Protein AF-V5GUM7-F1 (afdb_monomer_lite)

Radius of gyration: 26.06 Å; chains: 1; bounding box: 61×36×82 Å

InterPro domains:
  IPR006164 Ku70/Ku80, DNA-binding domain [PF02735] (87-221)
  IPR016194 SPOC-like, C-terminal domain superfamily [G3DSA:2.40.290.10] (52-221)
  IPR016194 SPOC-like, C-terminal domain superfamily [SSF100939] (53-221)

Organism: Anoplophora glabripennis (NCBI:txid217634)

Foldseek 3Di:
DVVVVPPPPPDPPPDPVVVVVVVVQVVDPPDDDDDPVVVVVVCVVPPPDDWDPWQWDWEAEPDPDTFGKTKGFDDDPPDPDDDDDDDDDDWDADPVDRVHTDDPVPDFDFDDDPNDTDTDPDPCPPFAADFFDKYWPAKDALVVDDVVQQPDLGIWMAHDPVVPDPSRVVQLVVLVVCVVVNMKTWIWGDSGGRRDIWIWIWHWDNPDVVTTTRIGTGDDD

pLDDT: mean 82.12, std 14.48, range [28.83, 97.62]

Secondary structure (DSSP, 8-state):
--SGGGTT----TT-HHHHHHHHHHHHSTT-----HHHHHHHHHHS--PPPPPPEE--EEETTTEEE-EEEEE------S-----------EE-SS-TTSEE-GGGPPPEEEETTEEEE-S-GGGGPPP---EEEEEEEEEGGGS-GGGS-S--EEEEE-GGG-SSHHHHHHHHHHHHHHTTEEEEEEEESSTTSPPEEEEEEEETTSSS-EEEEEEPPP-

Sequence (221 aa):
MFLDAMKDISVDESNPSLSMAKRIVDATTNTVLCDLKVGINLFFSFRNPRGTQPWKVPLSFGSRFEIPACTVKIYKRDAPFKLTTNSRNSKFVLLEDESVSVDISDLTSGIERHGKFVKVNEREMFKVEGPRSFAVTGFTHKKYIPEYYIREGAFYVLPDADKLDDCSQILYDLIDELAEQEKYVVMRRVYNANNKPKFFVLVPQPDLQPKCFVMSELPYA

Structure (mmCIF, N/CA/C/O backbone):
data_AF-V5GUM7-F1
#
_entry.id   AF-V5GUM7-F1
#
loop_
_atom_site.group_PD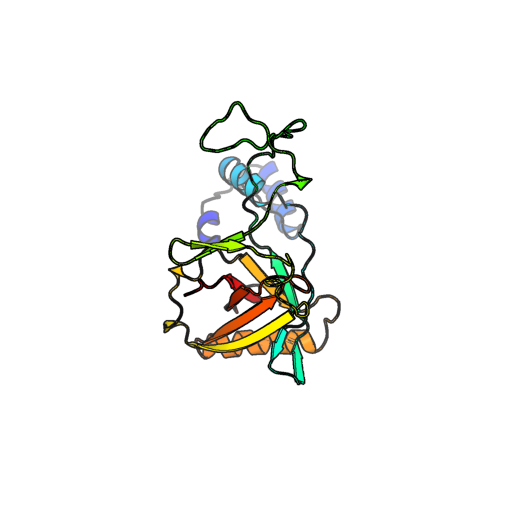B
_atom_site.id
_atom_site.type_symbol
_atom_site.label_atom_id
_atom_site.label_alt_id
_atom_site.label_comp_id
_atom_site.label_asym_id
_atom_site.label_entity_id
_atom_site.label_seq_id
_atom_site.pdbx_PDB_ins_code
_atom_site.Cartn_x
_atom_site.Cartn_y
_atom_site.Cartn_z
_atom_site.occupancy
_atom_site.B_iso_or_equiv
_atom_site.auth_seq_id
_atom_site.auth_comp_id
_atom_site.auth_asym_id
_atom_site.auth_atom_id
_atom_site.pdbx_PDB_model_num
ATOM 1 N N . MET A 1 1 ? -3.933 -9.079 24.896 1.00 34.28 1 MET A N 1
ATOM 2 C CA . MET A 1 1 ? -2.716 -9.809 25.324 1.00 34.28 1 MET A CA 1
ATOM 3 C C . MET A 1 1 ? -1.791 -9.002 26.248 1.00 34.28 1 MET A C 1
ATOM 5 O O . MET A 1 1 ? -1.105 -9.619 27.042 1.00 34.28 1 MET A O 1
ATOM 9 N N . PHE A 1 2 ? -1.787 -7.658 26.225 1.00 28.83 2 PHE A N 1
ATOM 10 C CA . PHE A 1 2 ? -0.970 -6.840 27.150 1.00 28.83 2 PHE A CA 1
ATOM 11 C C . PHE A 1 2 ? -1.519 -6.719 28.586 1.00 28.83 2 PHE A C 1
ATOM 13 O O . PHE A 1 2 ? -0.757 -6.434 29.501 1.00 28.83 2 PHE A O 1
ATOM 20 N N . LEU A 1 3 ? -2.814 -6.976 28.800 1.00 30.47 3 LEU A N 1
ATOM 21 C CA . LEU A 1 3 ? -3.449 -6.881 30.123 1.00 30.47 3 LEU A CA 1
ATOM 22 C C . LEU A 1 3 ? -3.085 -8.035 31.077 1.00 30.47 3 LEU A C 1
ATOM 24 O O . LEU A 1 3 ? -3.125 -7.842 32.286 1.00 30.47 3 LEU A O 1
ATOM 28 N N . ASP A 1 4 ? -2.686 -9.205 30.564 1.00 34.59 4 ASP A N 1
ATOM 29 C CA . ASP A 1 4 ? -2.315 -10.350 31.415 1.00 34.59 4 ASP A CA 1
ATOM 30 C C . ASP A 1 4 ? -0.868 -10.279 31.929 1.00 34.59 4 ASP A C 1
ATOM 32 O O . ASP A 1 4 ? -0.556 -10.881 32.948 1.00 34.59 4 ASP A O 1
ATOM 36 N N . ALA A 1 5 ? 0.008 -9.491 31.292 1.00 38.88 5 ALA A N 1
ATOM 37 C CA . ALA A 1 5 ? 1.395 -9.320 31.738 1.00 38.88 5 ALA A CA 1
ATOM 38 C C . ALA A 1 5 ? 1.545 -8.349 32.929 1.00 38.88 5 ALA A C 1
ATOM 40 O O . ALA A 1 5 ? 2.631 -8.229 33.489 1.00 38.88 5 ALA A O 1
ATOM 41 N N . MET A 1 6 ? 0.474 -7.644 33.314 1.00 40.12 6 MET A N 1
ATOM 42 C CA . MET A 1 6 ? 0.482 -6.686 34.429 1.00 40.12 6 MET A CA 1
ATOM 43 C C . MET A 1 6 ? -0.023 -7.280 35.755 1.00 40.12 6 MET A C 1
ATOM 45 O O . MET A 1 6 ? 0.027 -6.595 36.773 1.00 40.12 6 MET A O 1
ATOM 49 N N . LYS A 1 7 ? -0.502 -8.533 35.769 1.00 42.25 7 LYS A N 1
ATOM 50 C CA . LYS A 1 7 ? -1.076 -9.172 36.970 1.00 42.25 7 LYS A CA 1
ATOM 51 C C . LYS A 1 7 ? -0.052 -9.570 38.038 1.00 42.25 7 LYS A C 1
ATOM 53 O O . LYS A 1 7 ? -0.449 -9.745 39.184 1.00 42.25 7 LYS A O 1
ATOM 58 N N . ASP A 1 8 ? 1.233 -9.640 37.694 1.00 44.06 8 ASP A N 1
ATOM 59 C CA . ASP A 1 8 ? 2.280 -10.154 38.591 1.00 44.06 8 ASP A CA 1
ATOM 60 C C . ASP A 1 8 ? 3.157 -9.067 39.236 1.00 44.06 8 ASP A C 1
ATOM 62 O O . ASP A 1 8 ? 4.158 -9.376 39.882 1.00 44.06 8 ASP A O 1
ATOM 66 N N . ILE A 1 9 ? 2.803 -7.782 39.117 1.00 51.59 9 ILE A N 1
ATOM 67 C CA . ILE A 1 9 ? 3.505 -6.725 39.863 1.00 51.59 9 ILE A CA 1
ATOM 68 C C . ILE A 1 9 ? 2.879 -6.623 41.261 1.00 51.59 9 ILE A C 1
ATOM 70 O O . ILE A 1 9 ? 2.065 -5.742 41.538 1.00 51.59 9 ILE A O 1
ATOM 74 N N . SER A 1 10 ? 3.247 -7.541 42.159 1.00 52.03 10 SER A N 1
ATOM 75 C CA . SER A 1 10 ? 2.955 -7.399 43.587 1.00 52.03 10 SER A CA 1
ATOM 76 C C . SER A 1 10 ? 3.830 -6.281 44.158 1.00 52.03 10 SER A C 1
ATOM 78 O O . SER A 1 10 ? 5.035 -6.455 44.350 1.00 52.03 10 SER A O 1
ATOM 80 N N . VAL A 1 11 ? 3.240 -5.110 44.387 1.00 55.12 11 VAL A N 1
ATOM 81 C CA . VAL A 1 11 ? 3.924 -3.999 45.055 1.00 55.12 11 VAL A CA 1
ATOM 82 C C . VAL A 1 11 ? 3.878 -4.259 46.556 1.00 55.12 11 VAL A C 1
ATOM 84 O O . VAL A 1 11 ? 2.800 -4.320 47.138 1.00 55.12 11 VAL A O 1
ATOM 87 N N . ASP A 1 12 ? 5.041 -4.415 47.181 1.00 55.72 12 ASP A N 1
ATOM 88 C CA . ASP A 1 12 ? 5.154 -4.452 48.637 1.00 55.72 12 ASP A CA 1
ATOM 89 C C . ASP A 1 12 ? 4.856 -3.040 49.180 1.00 55.72 12 ASP A C 1
ATOM 91 O O . ASP A 1 12 ? 5.635 -2.102 48.978 1.00 55.72 12 ASP A O 1
ATOM 95 N N . GLU A 1 13 ? 3.686 -2.854 49.800 1.00 56.59 13 GLU A N 1
ATOM 96 C CA . GLU A 1 13 ? 3.195 -1.553 50.293 1.00 56.59 13 GLU A CA 1
ATOM 97 C C . GLU A 1 13 ? 4.078 -0.947 51.402 1.00 56.59 13 GLU A C 1
ATOM 99 O O . GLU A 1 13 ? 3.908 0.216 51.772 1.00 56.59 13 GLU A O 1
ATOM 104 N N . SER A 1 14 ? 5.055 -1.703 51.907 1.00 60.72 14 SER A N 1
ATOM 105 C CA . SER A 1 14 ? 5.979 -1.280 52.961 1.00 60.72 14 SER A CA 1
ATOM 106 C C . SER A 1 14 ? 7.063 -0.292 52.504 1.00 60.72 14 SER A C 1
ATOM 108 O O . SER A 1 14 ? 7.697 0.345 53.348 1.00 60.72 14 SER A O 1
ATOM 110 N N . ASN A 1 15 ? 7.284 -0.115 51.194 1.00 75.25 15 ASN A N 1
ATOM 111 C CA . ASN A 1 15 ? 8.356 0.744 50.687 1.00 75.25 15 ASN A CA 1
ATOM 112 C C . ASN A 1 15 ? 7.850 2.151 50.277 1.00 75.25 15 ASN A C 1
ATOM 114 O O . ASN A 1 15 ? 7.163 2.294 49.257 1.00 75.25 15 ASN A O 1
ATOM 118 N N . PRO A 1 16 ? 8.236 3.223 50.999 1.00 77.62 16 PRO A N 1
ATOM 119 C CA . PRO A 1 16 ? 7.775 4.587 50.726 1.00 77.62 16 PRO A CA 1
ATOM 120 C C . PRO A 1 16 ? 8.207 5.130 49.353 1.00 77.62 16 PRO A C 1
ATOM 122 O O . PRO A 1 16 ? 7.560 6.022 48.805 1.00 77.62 16 PRO A O 1
ATOM 125 N N . SER A 1 17 ? 9.275 4.594 48.757 1.00 77.31 17 SER A N 1
ATOM 126 C CA . SER A 1 17 ? 9.704 4.987 47.410 1.00 77.31 17 SER A CA 1
ATOM 127 C C . SER A 1 17 ? 8.789 4.418 46.321 1.00 77.31 17 SER A C 1
ATOM 129 O O . SER A 1 17 ? 8.528 5.095 45.326 1.00 77.31 17 SER A O 1
ATOM 131 N N . LEU A 1 18 ? 8.258 3.207 46.514 1.00 74.88 18 LEU A N 1
ATOM 132 C CA . LEU A 1 18 ? 7.346 2.556 45.566 1.00 74.88 18 LEU A CA 1
ATOM 133 C C . LEU A 1 18 ? 5.952 3.193 45.585 1.00 74.88 18 LEU A C 1
ATOM 135 O O . LEU A 1 18 ? 5.355 3.393 44.527 1.00 74.88 18 LEU A O 1
ATOM 139 N N . SER A 1 19 ? 5.456 3.586 46.761 1.00 77.88 19 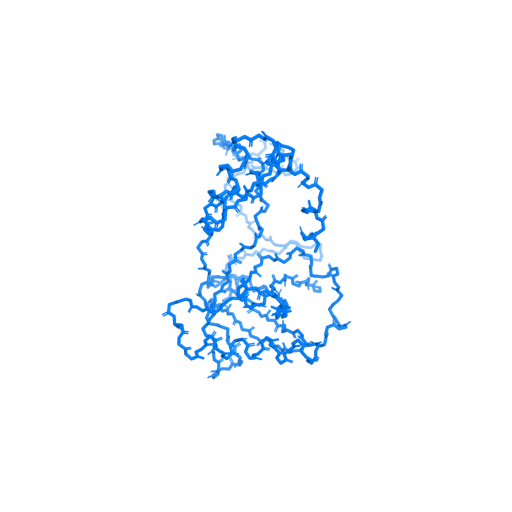SER A N 1
ATOM 140 C CA . SER A 1 19 ? 4.181 4.305 46.874 1.00 77.88 19 SER A CA 1
ATOM 141 C C . SER A 1 19 ? 4.244 5.696 46.233 1.00 77.88 19 SER A C 1
ATOM 143 O O . SER A 1 19 ? 3.303 6.110 45.552 1.00 77.88 19 SER A O 1
ATOM 145 N N . MET A 1 20 ? 5.377 6.395 46.363 1.00 81.69 20 MET A N 1
ATOM 146 C CA . MET A 1 20 ? 5.616 7.658 45.661 1.00 81.69 20 MET A CA 1
ATOM 147 C C . MET A 1 20 ? 5.699 7.461 44.140 1.00 81.69 20 MET A C 1
ATOM 149 O O . MET A 1 20 ? 5.086 8.222 43.393 1.00 81.69 20 MET A O 1
ATOM 153 N N . ALA A 1 21 ? 6.397 6.421 43.671 1.00 80.19 21 ALA A N 1
ATOM 154 C CA . ALA A 1 21 ? 6.480 6.098 42.246 1.00 80.19 21 ALA A CA 1
ATOM 155 C C . ALA A 1 21 ? 5.098 5.794 41.643 1.00 80.19 21 ALA A C 1
ATOM 157 O O . ALA A 1 21 ? 4.770 6.314 40.579 1.00 80.19 21 ALA A O 1
ATOM 158 N N . LYS A 1 22 ? 4.255 5.031 42.352 1.00 80.75 22 LYS A N 1
ATOM 159 C CA . LYS A 1 22 ? 2.872 4.749 41.939 1.00 80.75 22 LYS A CA 1
ATOM 160 C C . LYS A 1 22 ? 2.039 6.027 41.810 1.00 80.75 22 LYS A C 1
ATOM 162 O O . LYS A 1 22 ? 1.399 6.230 40.787 1.00 80.75 22 LYS A O 1
ATOM 167 N N . ARG A 1 23 ? 2.130 6.942 42.783 1.00 82.31 23 ARG A N 1
ATOM 168 C CA . ARG A 1 23 ? 1.444 8.248 42.718 1.00 82.31 23 ARG A CA 1
ATOM 169 C C . ARG A 1 23 ? 1.852 9.080 41.504 1.00 82.31 23 ARG A C 1
ATOM 171 O O . ARG A 1 23 ? 1.008 9.764 40.938 1.00 82.31 23 ARG A O 1
ATOM 178 N N . ILE A 1 24 ? 3.130 9.054 41.126 1.00 83.19 24 ILE A N 1
ATOM 179 C CA . ILE A 1 24 ? 3.623 9.773 39.943 1.00 83.19 24 ILE A CA 1
ATOM 180 C C . ILE A 1 24 ? 3.056 9.146 38.667 1.00 83.19 24 ILE A C 1
ATOM 182 O O . ILE A 1 24 ? 2.636 9.872 37.770 1.00 83.19 24 ILE A O 1
ATOM 186 N N . VAL A 1 25 ? 3.007 7.815 38.599 1.00 83.44 25 VAL A N 1
ATOM 187 C CA . VAL A 1 25 ? 2.455 7.091 37.447 1.00 83.44 25 VAL A CA 1
ATOM 188 C C . VAL A 1 25 ? 0.966 7.398 37.282 1.00 83.44 25 VAL A C 1
ATOM 190 O O . VAL A 1 25 ? 0.537 7.822 36.215 1.00 83.44 25 VAL A O 1
ATOM 193 N N . ASP A 1 26 ? 0.195 7.303 38.364 1.00 81.62 26 ASP A N 1
ATOM 194 C CA . ASP A 1 26 ? -1.244 7.583 38.344 1.00 81.62 26 ASP A CA 1
ATOM 195 C C . ASP A 1 26 ? -1.554 9.054 37.998 1.00 81.62 26 ASP A C 1
ATOM 197 O O . ASP A 1 26 ? -2.575 9.354 37.381 1.00 81.62 26 ASP A O 1
ATOM 201 N N . ALA A 1 27 ? -0.667 9.986 38.371 1.00 85.38 27 ALA A N 1
ATOM 202 C CA . ALA A 1 27 ? -0.829 11.414 38.100 1.00 85.38 27 ALA A CA 1
ATOM 203 C C . ALA A 1 27 ? -0.443 11.830 36.668 1.00 85.38 27 ALA A C 1
ATOM 205 O O . ALA A 1 27 ? -0.771 12.945 36.257 1.00 85.38 27 ALA A O 1
ATOM 206 N N . THR A 1 28 ? 0.257 10.979 35.910 1.00 78.12 28 THR A N 1
ATOM 207 C CA . THR A 1 28 ? 0.825 11.350 34.607 1.00 78.12 28 THR A CA 1
ATOM 208 C C . THR A 1 28 ? 0.306 10.441 33.496 1.00 78.12 28 THR A C 1
ATOM 210 O O . THR A 1 28 ? 0.545 9.235 33.489 1.00 78.12 28 THR A O 1
ATOM 213 N N . THR A 1 29 ? -0.342 11.018 32.483 1.00 65.44 29 THR A N 1
ATOM 214 C CA . THR A 1 29 ? -0.802 10.265 31.306 1.00 65.44 29 THR A CA 1
ATOM 215 C C . THR A 1 29 ? 0.364 9.636 30.538 1.00 65.44 29 THR A C 1
ATOM 217 O O . THR A 1 29 ? 1.368 10.299 30.282 1.00 65.44 29 THR A O 1
ATOM 220 N N . ASN A 1 30 ? 0.196 8.376 30.119 1.00 67.44 30 ASN A N 1
ATOM 221 C CA . ASN A 1 30 ? 1.160 7.579 29.341 1.00 67.44 30 ASN A CA 1
ATOM 222 C C . ASN A 1 30 ? 2.482 7.242 30.055 1.00 67.44 30 ASN A C 1
ATOM 224 O O . ASN A 1 30 ? 3.511 7.066 29.401 1.00 67.44 30 ASN A O 1
ATOM 228 N N . THR A 1 31 ? 2.473 7.125 31.382 1.00 72.25 31 THR A N 1
ATOM 229 C CA . THR A 1 31 ? 3.615 6.576 32.126 1.00 72.25 31 THR A CA 1
ATOM 230 C C . THR A 1 31 ? 3.469 5.071 32.344 1.00 72.25 31 THR A C 1
ATOM 232 O O . THR A 1 31 ? 2.367 4.547 32.487 1.00 72.25 31 THR A O 1
ATOM 235 N N . VAL A 1 32 ? 4.597 4.357 32.341 1.00 75.19 32 VAL A N 1
ATOM 236 C CA . VAL A 1 32 ? 4.650 2.908 32.567 1.00 75.19 32 VAL A CA 1
ATOM 237 C C . VAL A 1 32 ? 5.690 2.630 33.643 1.00 75.19 32 VAL A C 1
ATOM 239 O O . VAL A 1 32 ? 6.849 3.020 33.502 1.00 75.19 32 VAL A O 1
ATOM 242 N N . LEU A 1 33 ? 5.282 1.938 34.706 1.00 80.75 33 LEU A N 1
ATOM 243 C CA . LEU A 1 33 ? 6.189 1.371 35.700 1.00 80.75 33 LEU A CA 1
ATOM 244 C C . LEU A 1 33 ? 6.434 -0.095 35.351 1.00 80.75 33 LEU A C 1
ATOM 246 O O . LEU A 1 33 ? 5.489 -0.861 35.177 1.00 80.75 33 LEU A O 1
ATOM 250 N N . CYS A 1 34 ? 7.698 -0.479 35.223 1.00 78.44 34 CYS A N 1
ATOM 251 C CA . CYS A 1 34 ? 8.088 -1.832 34.847 1.00 78.44 34 CYS A CA 1
ATOM 252 C C . CYS A 1 34 ? 9.370 -2.250 35.569 1.00 78.44 34 CYS A C 1
ATOM 254 O O . CYS A 1 34 ? 10.142 -1.407 36.031 1.00 78.44 34 CYS A O 1
ATOM 256 N N . ASP A 1 35 ? 9.584 -3.560 35.676 1.00 82.62 35 ASP A N 1
ATOM 257 C CA . ASP A 1 35 ? 10.851 -4.118 36.140 1.00 82.62 35 ASP A CA 1
ATOM 258 C C . ASP A 1 35 ? 11.955 -3.912 35.084 1.00 82.62 35 ASP A C 1
ATOM 260 O O . ASP A 1 35 ? 11.700 -3.498 33.953 1.00 82.62 35 ASP A O 1
ATOM 264 N N . LEU A 1 36 ? 13.212 -4.210 35.423 1.00 81.50 36 LEU A N 1
ATOM 265 C CA . LEU A 1 36 ? 14.323 -4.022 34.483 1.00 81.50 36 LEU A CA 1
ATOM 266 C C . LEU A 1 36 ? 14.174 -4.896 33.223 1.00 81.50 36 LEU A C 1
ATOM 268 O O . LEU A 1 36 ? 14.548 -4.479 32.129 1.00 81.50 36 LEU A O 1
ATOM 272 N N . LYS A 1 37 ? 13.617 -6.104 33.360 1.00 81.06 37 LYS A N 1
ATOM 273 C CA . LYS A 1 37 ? 13.485 -7.067 32.261 1.00 81.06 37 LYS A CA 1
ATOM 274 C C . LYS A 1 37 ? 12.453 -6.604 31.231 1.00 81.06 37 LYS A C 1
ATOM 276 O O . LYS A 1 37 ? 12.744 -6.587 30.035 1.00 81.06 37 LYS A O 1
ATOM 281 N N . VAL A 1 38 ? 11.272 -6.194 31.685 1.00 80.62 38 VAL A N 1
ATOM 282 C CA . VAL A 1 38 ? 10.231 -5.589 30.849 1.00 80.62 38 VAL A CA 1
ATOM 283 C C . VAL A 1 38 ? 10.687 -4.210 30.380 1.00 80.62 38 VAL A C 1
ATOM 285 O O . VAL A 1 38 ? 10.508 -3.887 29.211 1.00 80.62 38 VAL A O 1
ATOM 288 N N . GLY A 1 39 ? 11.368 -3.440 31.227 1.00 81.56 39 GLY A N 1
ATOM 289 C CA . GLY A 1 39 ? 11.901 -2.117 30.912 1.00 81.56 39 GLY A CA 1
ATOM 290 C C . GLY A 1 39 ? 12.893 -2.113 29.755 1.00 81.56 39 GLY A C 1
ATOM 291 O O . GLY A 1 39 ? 12.798 -1.253 28.886 1.00 81.56 39 GLY A O 1
ATOM 292 N N . ILE A 1 40 ? 13.788 -3.101 29.664 1.00 80.50 40 ILE A N 1
ATOM 293 C CA . ILE A 1 40 ? 14.693 -3.247 28.512 1.00 80.50 40 ILE A CA 1
ATOM 294 C C . ILE A 1 40 ? 13.896 -3.521 27.227 1.00 80.50 40 ILE A C 1
ATOM 296 O O . ILE A 1 40 ? 14.135 -2.878 26.203 1.00 80.50 40 ILE A O 1
ATOM 300 N N . ASN A 1 41 ? 12.912 -4.424 27.275 1.00 77.00 41 ASN A N 1
ATOM 301 C CA . ASN A 1 41 ? 12.061 -4.725 26.118 1.00 77.00 41 ASN A CA 1
ATOM 302 C C . ASN A 1 41 ? 11.232 -3.507 25.686 1.00 77.00 41 ASN A C 1
ATOM 304 O O . ASN A 1 41 ? 11.132 -3.209 24.492 1.00 77.00 41 ASN A O 1
ATOM 308 N N . LEU A 1 42 ? 10.678 -2.769 26.649 1.00 75.69 42 LEU A N 1
ATOM 309 C CA . LEU A 1 42 ? 9.943 -1.533 26.407 1.00 75.69 42 LEU A CA 1
ATOM 310 C C . LEU A 1 42 ? 10.866 -0.451 25.853 1.00 75.69 42 LEU A C 1
ATOM 312 O O . LEU A 1 42 ? 10.492 0.206 24.894 1.00 75.69 42 LEU A O 1
ATOM 316 N N . PHE A 1 43 ? 12.089 -0.303 26.358 1.00 73.50 43 PHE A N 1
ATOM 317 C CA . PHE A 1 43 ? 13.052 0.677 25.854 1.00 73.50 43 PHE A CA 1
ATOM 318 C C . PHE A 1 43 ? 13.381 0.461 24.371 1.00 73.50 43 PHE A C 1
ATOM 320 O O . PHE A 1 43 ? 13.442 1.420 23.600 1.00 73.50 43 PHE A O 1
ATOM 327 N N . PHE A 1 44 ? 13.539 -0.795 23.941 1.00 66.50 44 PHE A N 1
ATOM 328 C CA . PHE A 1 44 ? 13.712 -1.115 22.522 1.00 66.50 44 PHE A CA 1
ATOM 329 C C . PHE A 1 44 ? 12.432 -0.910 21.701 1.00 66.50 44 PHE A C 1
ATOM 331 O O . PHE A 1 44 ? 12.523 -0.501 20.545 1.00 66.50 44 PHE A O 1
ATOM 338 N N . SER A 1 45 ? 11.259 -1.135 22.297 1.00 64.81 45 SER A N 1
ATOM 339 C CA . SER A 1 45 ? 9.953 -0.991 21.633 1.00 64.81 45 SER A CA 1
ATOM 340 C C . SER A 1 45 ? 9.492 0.471 21.506 1.00 64.81 45 SER A C 1
ATOM 342 O O . SER A 1 45 ? 8.900 0.843 20.499 1.00 64.81 45 SER A O 1
ATOM 344 N N . PHE A 1 46 ? 9.808 1.319 22.489 1.00 62.47 46 PHE A N 1
ATOM 345 C CA . PHE A 1 46 ? 9.524 2.762 22.531 1.00 62.47 46 PHE A CA 1
ATOM 346 C C . PHE A 1 46 ? 10.622 3.609 21.903 1.00 62.47 46 PHE A C 1
ATOM 348 O O . PHE A 1 46 ? 10.596 4.840 21.998 1.00 62.47 46 PHE A O 1
ATOM 355 N N . ARG A 1 47 ? 11.610 2.979 21.264 1.00 60.56 47 ARG A N 1
ATOM 356 C CA . ARG A 1 47 ? 12.631 3.683 20.502 1.00 60.56 47 ARG A CA 1
ATOM 357 C C . ARG A 1 47 ? 11.964 4.265 19.261 1.00 60.56 47 ARG A C 1
ATOM 359 O O . ARG A 1 47 ? 12.099 3.706 18.186 1.00 60.56 47 ARG A O 1
ATOM 366 N N . ASN A 1 48 ? 11.214 5.355 19.435 1.00 56.72 48 ASN A N 1
ATOM 367 C CA . ASN A 1 48 ? 10.410 6.003 18.409 1.00 56.72 48 ASN A CA 1
ATOM 368 C C . ASN A 1 48 ? 11.331 6.352 17.239 1.00 56.72 48 ASN A C 1
ATOM 370 O O . ASN A 1 48 ? 12.085 7.332 17.329 1.00 56.72 48 ASN A O 1
ATOM 374 N N . PRO A 1 49 ? 11.335 5.565 16.147 1.00 59.50 49 PRO A N 1
ATOM 375 C CA . PRO A 1 49 ? 12.111 5.952 14.992 1.00 59.50 49 PRO A CA 1
ATOM 376 C C . PRO A 1 49 ? 11.526 7.280 14.513 1.00 59.50 49 PRO A C 1
ATOM 378 O O . PRO A 1 49 ? 10.310 7.478 14.573 1.00 59.50 49 PRO A O 1
ATOM 381 N N . ARG A 1 50 ? 12.374 8.205 14.038 1.00 60.19 50 ARG A N 1
ATOM 382 C CA . ARG A 1 50 ? 11.878 9.441 13.414 1.00 60.19 50 ARG A CA 1
ATOM 383 C C . ARG A 1 50 ? 10.782 9.057 12.418 1.00 60.19 50 ARG A C 1
ATOM 385 O O . ARG A 1 50 ? 11.030 8.242 11.516 1.00 60.19 50 ARG A O 1
ATOM 392 N N . GLY A 1 51 ? 9.582 9.594 12.649 1.00 60.28 51 GLY A N 1
ATOM 393 C CA . GLY A 1 51 ? 8.394 9.270 11.874 1.00 60.28 51 GLY A CA 1
ATOM 394 C C . GLY A 1 51 ? 8.692 9.399 10.386 1.00 60.28 51 GLY A C 1
ATOM 395 O O . GLY A 1 51 ? 9.389 10.314 9.947 1.00 60.28 51 GLY A O 1
ATOM 396 N N . THR A 1 52 ? 8.235 8.433 9.596 1.00 68.94 52 THR A N 1
ATOM 397 C CA . THR A 1 52 ? 8.319 8.553 8.138 1.00 68.94 52 THR A CA 1
ATOM 398 C C . THR A 1 52 ? 7.277 9.562 7.684 1.00 68.94 52 THR A C 1
ATOM 400 O O . THR A 1 52 ? 6.136 9.484 8.133 1.00 68.94 52 THR A O 1
ATOM 403 N N . GLN A 1 53 ? 7.650 10.482 6.790 1.00 81.19 53 GLN A N 1
ATOM 404 C CA . GLN A 1 53 ? 6.692 11.434 6.236 1.00 81.19 53 GLN A CA 1
ATOM 405 C C . GLN A 1 53 ? 5.511 10.669 5.610 1.00 81.19 53 GLN A C 1
ATOM 407 O O . GLN A 1 53 ? 5.749 9.776 4.784 1.00 81.19 53 GLN A O 1
ATOM 412 N N . PRO A 1 54 ? 4.259 10.981 5.996 1.00 88.31 54 PRO A N 1
ATOM 413 C CA . PRO A 1 54 ? 3.090 10.344 5.415 1.00 88.31 54 PRO A CA 1
ATOM 414 C C . PRO A 1 54 ? 3.042 10.585 3.911 1.00 88.31 54 PRO A C 1
ATOM 416 O O . PRO A 1 54 ? 3.281 11.691 3.422 1.00 88.31 54 PRO A O 1
ATOM 419 N N . TRP A 1 55 ? 2.705 9.543 3.161 1.00 92.19 55 TRP A N 1
ATOM 420 C CA . TRP A 1 55 ? 2.455 9.687 1.734 1.00 92.19 55 TRP A CA 1
ATOM 421 C C . TRP A 1 55 ? 0.988 10.070 1.542 1.00 92.19 55 TRP A C 1
ATOM 423 O O . TRP A 1 55 ? 0.103 9.233 1.707 1.00 92.19 55 TRP A O 1
ATOM 433 N N . LYS A 1 56 ? 0.755 11.351 1.241 1.00 92.06 56 LYS A N 1
ATOM 434 C CA . LYS A 1 56 ? -0.574 11.957 1.081 1.00 92.06 56 LYS A CA 1
ATOM 435 C C . LYS A 1 56 ? -1.036 11.872 -0.372 1.00 92.06 56 LYS A C 1
ATOM 437 O O . LYS A 1 56 ? -0.426 12.507 -1.234 1.00 92.06 56 LYS A O 1
ATOM 442 N N . VAL A 1 57 ? -2.043 11.044 -0.642 1.00 92.94 57 VAL A N 1
ATOM 443 C CA . VAL A 1 57 ? -2.769 10.942 -1.921 1.00 92.94 57 VAL A CA 1
ATOM 444 C C . VAL A 1 57 ? -4.182 10.456 -1.590 1.00 92.94 57 VAL A C 1
ATOM 446 O O . VAL A 1 57 ? -4.285 9.427 -0.920 1.00 92.94 57 VAL A O 1
ATOM 449 N N . PRO A 1 58 ? -5.245 11.137 -2.052 1.00 93.62 58 PRO A N 1
ATOM 450 C CA . PRO A 1 58 ? -6.615 10.692 -1.823 1.00 93.62 58 PRO A CA 1
ATOM 451 C C . PRO A 1 58 ? -6.853 9.274 -2.347 1.00 93.62 58 PRO A C 1
ATOM 453 O O . PRO A 1 58 ? -6.369 8.914 -3.421 1.00 93.62 58 PRO A O 1
ATOM 456 N N . LEU A 1 59 ? -7.603 8.480 -1.587 1.00 95.00 59 LEU A N 1
ATOM 457 C CA . LEU A 1 59 ? -8.086 7.177 -2.016 1.00 95.00 59 LEU A CA 1
ATOM 458 C C . LEU A 1 59 ? -9.237 7.388 -3.003 1.00 95.00 59 LEU A C 1
ATOM 460 O O . LEU A 1 59 ? -10.324 7.803 -2.603 1.00 95.00 59 LEU A O 1
ATOM 464 N N . SER A 1 60 ? -8.998 7.127 -4.286 1.00 95.50 60 SER A N 1
ATOM 465 C CA . SER A 1 60 ? -9.996 7.329 -5.335 1.00 95.50 60 SER A CA 1
ATOM 466 C C . SER A 1 60 ? -10.806 6.066 -5.620 1.00 95.50 60 SER A C 1
ATOM 468 O O . SER A 1 60 ? -10.272 4.957 -5.674 1.00 95.50 60 SER A O 1
ATOM 470 N N . PHE A 1 61 ? -12.105 6.237 -5.843 1.00 93.44 61 PHE A N 1
ATOM 471 C CA . PHE A 1 61 ? -13.039 5.195 -6.256 1.00 93.44 61 PHE A CA 1
ATOM 472 C C . PHE A 1 61 ? -13.597 5.580 -7.624 1.00 93.44 61 PHE A C 1
ATOM 474 O O . PHE A 1 61 ? -14.396 6.512 -7.769 1.00 93.44 61 PHE A O 1
ATOM 481 N N . GLY A 1 62 ? -13.141 4.875 -8.659 1.00 89.31 62 GLY A N 1
ATOM 482 C CA . GLY A 1 62 ? -13.435 5.266 -10.034 1.00 89.31 62 GLY A CA 1
ATOM 483 C C . GLY A 1 62 ? -12.908 6.673 -10.335 1.00 89.31 62 GLY A C 1
ATOM 484 O O . GLY A 1 62 ? -11.770 6.996 -10.003 1.00 89.31 62 GLY A O 1
ATOM 485 N N . SER A 1 63 ? -13.728 7.501 -10.986 1.00 85.69 63 SER A N 1
ATOM 486 C CA . SER A 1 63 ? -13.305 8.807 -11.512 1.00 85.69 63 SER A CA 1
ATOM 487 C C . SER A 1 63 ? -13.933 10.024 -10.824 1.00 85.69 63 SER A C 1
ATOM 489 O O . SER A 1 63 ? -13.681 11.142 -11.260 1.00 85.69 63 SER A O 1
ATOM 491 N N . ARG A 1 64 ? -14.823 9.835 -9.841 1.00 88.94 64 ARG A N 1
ATOM 492 C CA . ARG A 1 64 ? -15.640 10.934 -9.278 1.00 88.94 64 ARG A CA 1
ATOM 493 C C . ARG A 1 64 ? -15.618 11.035 -7.761 1.00 88.94 64 ARG A C 1
ATOM 495 O O . ARG A 1 64 ? -16.023 12.066 -7.237 1.00 88.94 64 ARG A O 1
ATOM 502 N N . PHE A 1 65 ? -15.206 9.979 -7.070 1.00 90.38 65 PHE A N 1
ATOM 503 C CA . PHE A 1 65 ? -15.261 9.919 -5.619 1.00 90.38 65 PHE A CA 1
ATOM 504 C C . PHE A 1 65 ? -13.858 9.716 -5.064 1.00 90.38 65 PHE A C 1
ATOM 506 O O . PHE A 1 65 ? -13.150 8.799 -5.477 1.00 90.38 65 PHE A O 1
ATOM 513 N N . GLU A 1 66 ? -13.454 10.584 -4.146 1.00 92.50 66 GLU A N 1
ATOM 514 C CA . GLU A 1 66 ? -12.141 10.548 -3.518 1.00 92.50 66 GLU A CA 1
ATOM 515 C C . GLU A 1 66 ? -12.287 10.792 -2.024 1.00 92.50 66 GLU A C 1
ATOM 517 O O . GLU A 1 66 ? -12.960 11.731 -1.604 1.00 92.50 66 GLU A O 1
ATOM 522 N N . ILE A 1 67 ? -11.618 9.963 -1.229 1.00 92.69 67 ILE A N 1
ATOM 523 C CA . ILE A 1 67 ? -11.523 10.140 0.215 1.00 92.69 67 ILE A CA 1
ATOM 524 C C . ILE A 1 67 ? -10.104 10.622 0.536 1.00 92.69 67 ILE A C 1
ATOM 526 O O . ILE A 1 67 ? -9.141 9.896 0.270 1.00 92.69 67 ILE A O 1
ATOM 530 N N . PRO A 1 68 ? -9.928 11.829 1.098 1.00 93.06 68 PRO A N 1
ATOM 531 C CA . PRO A 1 68 ? -8.652 12.283 1.636 1.00 93.06 68 PRO A CA 1
ATOM 532 C C . PRO A 1 68 ? -8.036 11.273 2.611 1.00 93.06 68 PRO A C 1
ATOM 534 O O . PRO A 1 68 ? -8.524 11.071 3.719 1.00 93.06 68 PRO A O 1
ATOM 537 N N . ALA A 1 69 ? -6.939 10.648 2.192 1.00 92.44 69 ALA A N 1
ATOM 538 C CA . ALA A 1 69 ? -6.250 9.629 2.964 1.00 92.44 69 ALA A CA 1
ATOM 539 C C . ALA A 1 69 ? -4.731 9.811 2.881 1.00 92.44 69 ALA A C 1
ATOM 541 O O . ALA A 1 69 ? -4.179 10.377 1.930 1.00 92.44 69 ALA A O 1
ATOM 542 N N . CYS A 1 70 ? -4.034 9.290 3.883 1.00 92.56 70 CYS A N 1
ATOM 543 C CA . CYS A 1 70 ? -2.587 9.225 3.916 1.00 92.56 70 CYS A CA 1
ATOM 544 C C . CYS A 1 70 ? -2.118 7.825 4.315 1.00 92.56 70 CYS A C 1
ATOM 546 O O . CYS A 1 70 ? -2.797 7.106 5.047 1.00 92.56 70 CYS A O 1
ATOM 548 N N . THR A 1 71 ? -0.940 7.427 3.827 1.00 92.38 71 THR A N 1
ATOM 549 C CA . THR A 1 71 ? -0.318 6.163 4.241 1.00 92.38 71 THR A CA 1
ATOM 550 C C . THR A 1 71 ? 0.888 6.416 5.134 1.00 92.38 71 THR A C 1
ATOM 552 O O . THR A 1 71 ? 1.803 7.144 4.726 1.00 92.38 71 THR A O 1
ATOM 555 N N . VAL A 1 72 ? 0.938 5.757 6.289 1.00 89.06 72 VAL A N 1
ATOM 556 C CA . VAL A 1 72 ? 2.051 5.809 7.248 1.00 89.06 72 VAL A CA 1
ATOM 557 C C . VAL A 1 72 ? 2.702 4.436 7.326 1.00 89.06 72 VAL A C 1
ATOM 559 O O . VAL A 1 72 ? 2.023 3.435 7.499 1.00 89.06 72 VAL A O 1
ATOM 562 N N . LYS A 1 73 ? 4.025 4.362 7.173 1.00 85.75 73 LYS A N 1
ATOM 563 C CA . LYS A 1 73 ? 4.754 3.085 7.187 1.00 85.75 73 LYS A CA 1
ATOM 564 C C . LYS A 1 73 ? 4.827 2.516 8.611 1.00 85.75 73 LYS A C 1
ATOM 566 O O . LYS A 1 73 ? 5.313 3.218 9.493 1.00 85.75 73 LYS A O 1
ATOM 571 N N . ILE A 1 74 ? 4.387 1.267 8.800 1.00 79.25 74 ILE A N 1
ATOM 572 C CA . ILE A 1 74 ? 4.329 0.584 10.111 1.00 79.25 74 ILE A CA 1
ATOM 573 C C . ILE A 1 74 ? 5.702 0.024 10.480 1.00 79.25 74 ILE A C 1
ATOM 575 O O . ILE A 1 74 ? 6.215 0.269 11.566 1.00 79.25 74 ILE A O 1
ATOM 579 N N . TYR A 1 75 ? 6.322 -0.695 9.544 1.00 69.38 75 TYR A N 1
ATOM 580 C CA . TYR A 1 75 ? 7.584 -1.382 9.776 1.00 69.38 75 TYR A CA 1
ATOM 581 C C . TYR A 1 75 ? 8.661 -0.910 8.804 1.00 69.38 75 TYR A C 1
ATOM 583 O O . TYR A 1 75 ? 8.469 -0.871 7.584 1.00 69.38 75 TYR A O 1
ATOM 591 N N . LYS A 1 76 ? 9.833 -0.564 9.339 1.00 61.44 76 LYS A N 1
ATOM 592 C CA . LYS A 1 76 ? 11.073 -0.487 8.570 1.00 61.44 76 LYS A CA 1
ATOM 593 C C . LYS A 1 76 ? 11.861 -1.747 8.911 1.00 61.44 76 LYS A C 1
ATOM 595 O O . LYS A 1 76 ? 12.263 -1.919 10.055 1.00 61.44 76 LYS A O 1
ATOM 600 N N . ARG A 1 77 ? 12.136 -2.597 7.913 1.00 58.53 77 ARG A N 1
ATOM 601 C CA . ARG A 1 77 ? 13.343 -3.430 7.976 1.00 58.53 77 ARG A CA 1
ATOM 602 C C . ARG A 1 77 ? 14.510 -2.462 7.957 1.00 58.53 77 ARG A C 1
ATOM 604 O O . ARG A 1 77 ? 14.958 -2.058 6.884 1.00 58.53 77 ARG A O 1
ATOM 611 N N . ASP A 1 78 ? 14.911 -1.997 9.131 1.00 56.25 78 ASP A N 1
ATOM 612 C CA . ASP A 1 78 ? 16.147 -1.257 9.264 1.00 56.25 78 ASP A CA 1
ATOM 613 C C . ASP A 1 78 ? 17.246 -2.222 8.835 1.00 56.25 78 ASP A C 1
ATOM 615 O O . ASP A 1 78 ? 17.480 -3.252 9.467 1.00 56.25 78 ASP A O 1
ATOM 619 N N . ALA A 1 79 ? 17.860 -1.938 7.684 1.00 59.25 79 ALA A N 1
ATOM 620 C CA . ALA A 1 79 ? 19.065 -2.645 7.304 1.00 59.25 79 ALA A CA 1
ATOM 621 C C . ALA A 1 79 ? 20.066 -2.408 8.443 1.00 59.25 79 ALA A C 1
ATOM 623 O O . ALA A 1 79 ? 20.289 -1.241 8.793 1.00 59.25 79 ALA A O 1
ATOM 624 N N . PRO A 1 80 ? 20.627 -3.468 9.048 1.00 58.09 80 PRO A N 1
ATOM 625 C CA . PRO A 1 80 ? 21.613 -3.305 10.098 1.00 58.09 80 PRO A CA 1
ATOM 626 C C . PRO A 1 80 ? 22.792 -2.591 9.442 1.00 58.09 80 PRO A C 1
ATOM 628 O O . PRO A 1 80 ? 23.456 -3.191 8.616 1.00 58.09 80 PRO A O 1
ATOM 631 N N . PHE A 1 81 ? 22.962 -1.296 9.735 1.00 63.75 81 PHE A N 1
ATOM 632 C CA . PHE A 1 81 ? 24.036 -0.405 9.274 1.00 63.75 81 PHE A CA 1
ATOM 633 C C . PHE A 1 81 ? 24.360 -0.428 7.755 1.00 63.75 81 PHE A C 1
ATOM 635 O O . PHE A 1 81 ? 24.779 -1.412 7.155 1.00 63.75 81 PHE A O 1
ATOM 642 N N . LYS A 1 82 ? 24.272 0.729 7.089 1.00 64.25 82 LYS A N 1
ATOM 643 C CA . LYS A 1 82 ? 24.848 0.863 5.741 1.00 64.25 82 LYS A CA 1
ATOM 644 C C . LYS A 1 82 ? 26.355 1.071 5.864 1.00 64.25 82 LYS A C 1
ATOM 646 O O . LYS A 1 82 ? 26.783 2.119 6.337 1.00 64.25 82 LYS A O 1
ATOM 651 N N . LEU A 1 83 ? 27.149 0.103 5.408 1.00 73.25 83 LEU A N 1
ATOM 652 C CA . LEU A 1 83 ? 28.577 0.319 5.180 1.00 73.25 83 LEU A CA 1
ATOM 653 C C . LEU A 1 83 ? 28.734 1.349 4.055 1.00 73.25 83 LEU A C 1
ATOM 655 O O . LEU A 1 83 ? 28.276 1.129 2.933 1.00 73.25 83 LEU A O 1
ATOM 659 N N . THR A 1 84 ? 29.359 2.486 4.347 1.00 71.56 84 THR A N 1
ATOM 660 C CA . THR A 1 84 ? 29.738 3.464 3.326 1.00 71.56 84 THR A CA 1
ATOM 661 C C . THR A 1 84 ? 30.883 2.882 2.506 1.00 71.56 84 THR A C 1
ATOM 663 O O . THR A 1 84 ? 32.026 2.847 2.954 1.00 71.56 84 THR A O 1
ATOM 666 N N . THR A 1 85 ? 30.580 2.367 1.318 1.00 66.75 85 THR A N 1
ATOM 667 C CA . THR A 1 85 ? 31.608 1.902 0.385 1.00 66.75 85 THR A CA 1
ATOM 668 C C . THR A 1 85 ? 32.258 3.098 -0.299 1.00 66.75 85 THR A C 1
ATOM 670 O O . THR A 1 85 ? 31.558 3.896 -0.924 1.00 66.75 85 THR A O 1
ATOM 673 N N . ASN A 1 86 ? 33.587 3.188 -0.226 1.00 75.12 86 ASN A N 1
ATOM 674 C CA . ASN A 1 86 ? 34.374 4.071 -1.087 1.00 75.12 86 ASN A CA 1
ATOM 675 C C . ASN A 1 86 ? 34.095 3.756 -2.570 1.00 75.12 86 ASN A C 1
ATOM 677 O O . ASN A 1 86 ? 33.690 2.638 -2.901 1.00 75.12 86 ASN A O 1
ATOM 681 N N . SER A 1 87 ? 34.289 4.756 -3.438 1.00 74.62 87 SER A N 1
ATOM 682 C CA . SER A 1 87 ? 34.050 4.696 -4.890 1.00 74.62 87 SER A CA 1
ATOM 683 C C . SER A 1 87 ? 34.427 3.340 -5.497 1.00 74.62 87 SER A C 1
ATOM 685 O O . SER A 1 87 ? 35.583 2.923 -5.430 1.00 74.62 87 SER A O 1
ATOM 687 N N . ARG A 1 88 ? 33.452 2.652 -6.101 1.00 73.44 88 ARG A N 1
ATOM 688 C CA . ARG A 1 88 ? 33.694 1.421 -6.860 1.00 73.44 88 ARG A CA 1
ATOM 689 C C . ARG A 1 88 ? 34.035 1.790 -8.299 1.00 73.44 88 ARG A C 1
ATOM 691 O O . ARG A 1 88 ? 33.164 2.248 -9.033 1.00 73.44 88 ARG A O 1
ATOM 698 N N . ASN A 1 89 ? 35.274 1.541 -8.709 1.00 80.25 89 ASN A N 1
ATOM 699 C CA . ASN A 1 89 ? 35.647 1.593 -10.120 1.00 80.25 89 ASN A CA 1
ATOM 700 C C . ASN A 1 89 ? 35.205 0.281 -10.778 1.00 80.25 89 ASN A C 1
ATOM 702 O O . ASN A 1 89 ? 35.616 -0.793 -10.343 1.00 80.25 89 ASN A O 1
ATOM 706 N N . SER A 1 90 ? 34.353 0.363 -11.799 1.00 82.69 90 SER A N 1
ATOM 707 C CA . SER A 1 90 ? 33.922 -0.790 -12.601 1.00 82.69 90 SER A CA 1
ATOM 708 C C . SER A 1 90 ? 34.439 -0.640 -14.032 1.00 82.69 90 SER A C 1
ATOM 710 O O . SER A 1 90 ? 34.530 0.476 -14.540 1.00 82.69 90 SER A O 1
ATOM 712 N N . LYS A 1 91 ? 34.827 -1.758 -14.653 1.00 87.94 91 LYS A N 1
ATOM 713 C CA . LYS A 1 91 ? 35.223 -1.847 -16.065 1.00 87.94 91 LYS A CA 1
ATOM 714 C C . LYS A 1 91 ? 34.364 -2.912 -16.738 1.00 87.94 91 LYS A C 1
ATOM 716 O O . LYS A 1 91 ? 34.030 -3.908 -16.100 1.00 87.94 91 LYS A O 1
ATOM 721 N N . PHE A 1 92 ? 34.018 -2.691 -18.000 1.00 88.56 92 PHE A N 1
ATOM 722 C CA . PHE A 1 92 ? 33.309 -3.666 -18.822 1.00 88.56 92 PHE A CA 1
ATOM 723 C C . PHE A 1 92 ? 34.330 -4.437 -19.658 1.00 88.56 92 PHE A C 1
ATOM 725 O O . PHE A 1 92 ? 35.268 -3.839 -20.185 1.00 88.56 92 PHE A O 1
ATOM 732 N N . VAL A 1 93 ? 34.168 -5.754 -19.743 1.00 92.38 93 VAL A N 1
ATOM 733 C CA . VAL A 1 93 ? 35.056 -6.658 -20.489 1.00 92.38 93 VAL A CA 1
ATOM 734 C C . VAL A 1 93 ? 34.223 -7.634 -21.313 1.00 92.38 93 VAL A C 1
ATOM 736 O O . VAL A 1 93 ? 33.031 -7.812 -21.038 1.00 92.38 93 VAL A O 1
ATOM 739 N N . LEU A 1 94 ? 34.827 -8.245 -22.331 1.00 89.62 94 LEU A N 1
ATOM 740 C CA . LEU A 1 94 ? 34.169 -9.297 -23.103 1.00 89.62 94 LEU A CA 1
ATOM 741 C C . LEU A 1 94 ? 34.091 -10.588 -22.283 1.00 89.62 94 LEU A C 1
ATOM 743 O O . LEU A 1 94 ? 35.009 -10.923 -21.545 1.00 89.62 94 LEU A O 1
ATOM 747 N N . LEU A 1 95 ? 32.994 -11.332 -22.438 1.00 87.31 95 LEU A N 1
ATOM 748 C CA . LEU A 1 95 ? 32.832 -12.624 -21.764 1.00 87.31 95 LEU A CA 1
ATOM 749 C C . LEU A 1 95 ? 33.816 -13.676 -22.303 1.00 87.31 95 LEU A C 1
ATOM 751 O O . LEU A 1 95 ? 34.250 -14.550 -21.562 1.00 87.31 95 LEU A O 1
ATOM 755 N N . GLU A 1 96 ? 34.148 -13.595 -23.593 1.00 91.44 96 GLU A N 1
ATOM 756 C CA . GLU A 1 96 ? 35.085 -14.509 -24.257 1.00 91.44 96 GLU A CA 1
ATOM 757 C C . GLU A 1 96 ? 36.547 -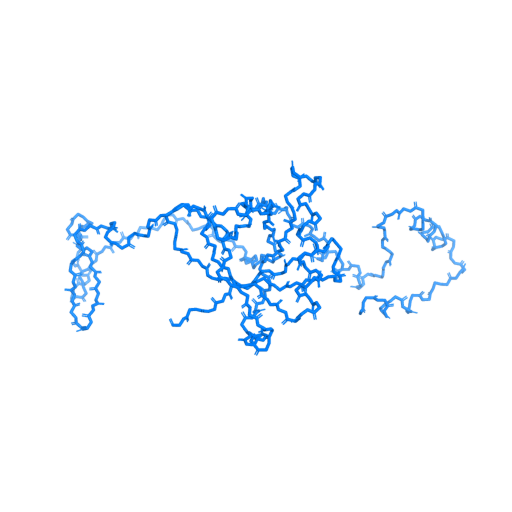14.210 -23.894 1.00 91.44 96 GLU A C 1
ATOM 759 O O . GLU A 1 96 ? 37.374 -15.119 -23.898 1.00 91.44 96 GLU A O 1
ATOM 764 N N . ASP A 1 97 ? 36.857 -12.952 -23.562 1.00 90.31 97 ASP A N 1
ATOM 765 C CA . ASP A 1 97 ? 38.196 -12.508 -23.186 1.00 90.31 97 ASP A CA 1
ATOM 766 C C . ASP A 1 97 ? 38.131 -11.337 -22.193 1.00 90.31 97 ASP A C 1
ATOM 768 O O . ASP A 1 97 ? 37.913 -10.176 -22.557 1.00 90.31 97 ASP A O 1
ATOM 772 N N . GLU A 1 98 ? 38.369 -11.646 -20.918 1.00 87.12 98 GLU A N 1
ATOM 773 C CA . GLU A 1 98 ? 38.362 -10.666 -19.829 1.00 87.12 98 GLU A CA 1
ATOM 774 C C . GLU A 1 98 ? 39.514 -9.645 -19.915 1.00 87.12 98 GLU A C 1
ATOM 776 O O . GLU A 1 98 ? 39.491 -8.630 -19.215 1.00 87.12 98 GLU A O 1
ATOM 781 N N . SER A 1 99 ? 40.528 -9.880 -20.759 1.00 87.50 99 SER A N 1
ATOM 782 C CA . SER A 1 99 ? 41.641 -8.941 -20.952 1.00 87.50 99 SER A CA 1
ATOM 783 C C . SER A 1 99 ? 41.270 -7.747 -21.837 1.00 87.50 99 SER A C 1
ATOM 785 O O . SER A 1 99 ? 41.910 -6.692 -21.762 1.00 87.50 99 SER A O 1
ATOM 787 N N . VAL A 1 100 ? 40.205 -7.875 -22.634 1.00 89.62 100 VAL A N 1
ATOM 788 C CA . VAL A 1 100 ? 39.733 -6.832 -23.545 1.00 89.62 100 VAL A CA 1
ATOM 789 C C . VAL A 1 100 ? 38.711 -5.951 -22.833 1.00 89.62 100 VAL A C 1
ATOM 791 O O . VAL A 1 100 ? 37.562 -6.339 -22.619 1.00 89.62 100 VAL A O 1
ATOM 794 N N . SER A 1 101 ? 39.120 -4.730 -22.481 1.00 88.00 101 SER A N 1
ATOM 795 C CA . SER A 1 101 ? 38.213 -3.727 -21.920 1.00 88.00 101 SER A CA 1
ATOM 796 C C . SER A 1 101 ? 37.397 -3.034 -23.007 1.00 88.00 101 SER A C 1
ATOM 798 O O . SER A 1 101 ? 37.966 -2.558 -23.989 1.00 88.00 101 SER A O 1
ATOM 800 N N . VAL A 1 102 ? 36.094 -2.904 -22.781 1.00 89.44 102 VAL A N 1
ATOM 801 C CA . VAL A 1 102 ? 35.149 -2.231 -23.680 1.00 89.44 102 VAL A CA 1
ATOM 802 C C . VAL A 1 102 ? 34.732 -0.894 -23.071 1.00 89.44 102 VAL A C 1
ATOM 804 O O . VAL A 1 102 ? 34.470 -0.813 -21.865 1.00 89.44 102 VAL A O 1
ATOM 807 N N . ASP A 1 103 ? 34.676 0.156 -23.891 1.00 88.94 103 ASP A N 1
ATOM 808 C CA . ASP A 1 103 ? 34.193 1.461 -23.446 1.00 88.94 103 ASP A CA 1
ATOM 809 C C . ASP A 1 103 ? 32.665 1.479 -23.298 1.00 88.94 103 ASP A C 1
ATOM 811 O O . ASP A 1 103 ? 31.929 0.776 -23.987 1.00 88.94 103 ASP A O 1
ATOM 815 N N . ILE A 1 104 ? 32.168 2.325 -22.396 1.00 85.06 104 ILE A N 1
ATOM 816 C CA . ILE A 1 104 ? 30.737 2.469 -22.115 1.00 85.06 104 ILE A CA 1
ATOM 817 C C . ILE A 1 104 ? 29.977 2.967 -23.351 1.00 85.06 104 ILE A C 1
ATOM 819 O O . ILE A 1 104 ? 28.807 2.620 -23.520 1.00 85.06 104 ILE A O 1
ATOM 823 N N . SER A 1 105 ? 30.618 3.770 -24.206 1.00 86.06 105 SER A N 1
ATOM 824 C CA . SER A 1 105 ? 29.994 4.312 -25.419 1.00 86.06 105 SER A CA 1
ATOM 825 C C . SER A 1 105 ? 29.684 3.242 -26.473 1.00 86.06 105 SER A C 1
ATOM 827 O O . SER A 1 105 ? 28.690 3.369 -27.189 1.00 86.06 105 SER A O 1
ATOM 829 N N . ASP A 1 106 ? 30.453 2.152 -26.490 1.00 87.88 106 ASP A N 1
ATOM 830 C CA . ASP A 1 106 ? 30.268 1.023 -27.406 1.00 87.88 106 ASP A CA 1
ATOM 831 C C . ASP A 1 106 ? 29.229 0.006 -26.895 1.00 87.88 106 ASP A C 1
ATOM 833 O O . ASP A 1 106 ? 28.830 -0.922 -27.608 1.00 87.88 106 ASP A O 1
ATOM 837 N N . LEU A 1 107 ? 28.739 0.170 -25.660 1.00 86.69 107 LEU A N 1
ATOM 838 C CA . LEU A 1 107 ? 27.763 -0.740 -25.071 1.00 86.69 107 LEU A CA 1
ATOM 839 C C . LEU A 1 107 ? 26.369 -0.530 -25.660 1.00 86.69 107 LEU A C 1
ATOM 841 O O . LEU A 1 107 ? 25.755 0.533 -25.562 1.00 86.69 107 LEU A O 1
ATOM 845 N N . THR A 1 108 ? 25.799 -1.619 -26.168 1.00 87.00 108 THR A N 1
ATOM 846 C CA . THR A 1 108 ? 24.395 -1.673 -26.569 1.00 87.00 108 THR A CA 1
ATOM 847 C C . THR A 1 108 ? 23.560 -2.377 -25.501 1.00 87.00 108 THR A C 1
ATOM 849 O O . THR A 1 108 ? 23.840 -3.509 -25.119 1.00 87.00 108 THR A O 1
ATOM 852 N N . SER A 1 109 ? 22.491 -1.726 -25.036 1.00 85.94 109 SER A N 1
ATOM 853 C CA . SER A 1 109 ? 21.513 -2.346 -24.134 1.00 85.94 109 SER A CA 1
ATOM 854 C C . SER A 1 109 ? 20.480 -3.167 -24.913 1.00 85.94 109 SER A C 1
ATOM 856 O O . SER A 1 109 ? 20.022 -2.771 -25.987 1.00 85.94 109 SER A O 1
ATOM 858 N N . GLY A 1 110 ? 20.074 -4.302 -24.355 1.00 88.88 110 GLY A N 1
ATOM 859 C CA . GLY A 1 110 ? 19.044 -5.156 -24.933 1.00 88.88 110 GLY A CA 1
ATOM 860 C C . GLY A 1 110 ? 18.431 -6.086 -23.898 1.00 88.88 110 GLY A C 1
ATOM 861 O O . GLY A 1 110 ? 18.846 -6.102 -22.740 1.00 88.88 110 GLY A O 1
ATOM 862 N N . ILE A 1 111 ? 17.415 -6.831 -24.317 1.00 89.31 111 ILE A N 1
ATOM 863 C CA . ILE A 1 111 ? 16.718 -7.809 -23.482 1.00 89.31 111 ILE A CA 1
ATOM 864 C C . ILE A 1 111 ? 16.818 -9.161 -24.170 1.00 89.31 111 ILE A C 1
ATOM 866 O O . ILE A 1 111 ? 16.590 -9.277 -25.375 1.00 89.31 111 ILE A O 1
ATOM 870 N N . GLU A 1 112 ? 17.128 -10.191 -23.398 1.00 90.69 112 GLU A N 1
ATOM 871 C CA . GLU A 1 112 ? 17.019 -11.560 -23.871 1.00 90.69 112 GLU A CA 1
ATOM 872 C C . GLU A 1 112 ? 15.551 -12.002 -23.844 1.00 90.69 112 GLU A C 1
ATOM 874 O O . GLU A 1 112 ? 14.883 -11.960 -22.808 1.00 90.69 112 GLU A O 1
ATOM 879 N N . ARG A 1 113 ? 15.026 -12.422 -24.996 1.00 87.94 113 ARG A N 1
ATOM 880 C CA . ARG A 1 113 ? 13.702 -13.042 -25.102 1.00 87.94 113 ARG A CA 1
ATOM 881 C C . ARG A 1 113 ? 13.774 -14.262 -25.999 1.00 87.94 113 ARG A C 1
ATOM 883 O O . ARG A 1 113 ? 14.258 -14.180 -27.123 1.00 87.94 113 ARG A O 1
ATOM 890 N N . HIS A 1 114 ? 13.252 -15.384 -25.508 1.00 90.31 114 HIS A N 1
ATOM 891 C CA . HIS A 1 114 ? 13.211 -16.653 -26.245 1.00 90.31 114 HIS A CA 1
ATOM 892 C C . HIS A 1 114 ? 14.591 -17.091 -26.783 1.00 90.31 114 HIS A C 1
ATOM 894 O O . HIS A 1 114 ? 14.699 -17.534 -27.924 1.00 90.31 114 HIS A O 1
ATOM 900 N N . GLY A 1 115 ? 15.650 -16.918 -25.981 1.00 90.00 115 GLY A N 1
ATOM 901 C CA . GLY A 1 115 ? 17.026 -17.276 -26.352 1.00 90.00 115 GLY A CA 1
ATOM 902 C C . GLY A 1 115 ? 17.656 -16.377 -27.421 1.00 90.00 115 GLY A C 1
ATOM 903 O O . GLY A 1 115 ? 18.662 -16.746 -28.021 1.00 90.00 115 GLY A O 1
ATOM 904 N N . LYS A 1 116 ? 17.058 -15.213 -27.708 1.00 93.25 116 LYS A N 1
ATOM 905 C CA . LYS A 1 116 ? 17.594 -14.219 -28.642 1.00 93.25 116 LYS A CA 1
ATOM 906 C C . LYS A 1 116 ? 17.792 -12.887 -27.938 1.00 93.25 116 LYS A C 1
ATOM 908 O O . LYS A 1 116 ? 16.915 -12.423 -27.208 1.00 93.25 116 LYS A O 1
ATOM 913 N N . PHE A 1 117 ? 18.924 -12.247 -28.209 1.00 90.75 117 PHE A N 1
ATOM 914 C CA . PHE A 1 117 ? 19.178 -10.884 -27.769 1.00 90.75 117 PHE A CA 1
ATOM 915 C C . PHE A 1 117 ? 18.453 -9.896 -28.686 1.00 90.75 117 PHE A C 1
ATOM 917 O O . PHE A 1 117 ? 18.701 -9.851 -29.891 1.00 90.75 117 PHE A O 1
ATOM 924 N N . VAL A 1 118 ? 17.553 -9.100 -28.112 1.00 89.94 118 VAL A N 1
ATOM 925 C CA . VAL A 1 118 ? 16.840 -8.035 -28.820 1.00 89.94 118 VAL A CA 1
ATOM 926 C C . VAL A 1 118 ? 17.392 -6.695 -28.355 1.00 89.94 118 VAL A C 1
ATOM 928 O O . VAL A 1 118 ? 17.267 -6.333 -27.183 1.00 89.94 118 VAL A O 1
ATOM 931 N N . LYS A 1 119 ? 17.997 -5.948 -29.283 1.00 89.00 119 LYS A N 1
ATOM 932 C CA . LYS A 1 119 ? 18.496 -4.594 -29.028 1.00 89.00 119 LYS A CA 1
ATOM 933 C C . LYS A 1 119 ? 17.340 -3.663 -28.658 1.00 89.00 119 LYS A C 1
ATOM 935 O O . LYS A 1 119 ? 16.319 -3.628 -29.342 1.00 89.00 119 LYS A O 1
ATOM 940 N N . VAL A 1 120 ? 17.529 -2.873 -27.605 1.00 86.38 120 VAL A N 1
ATOM 941 C CA . VAL A 1 120 ? 16.583 -1.840 -27.178 1.00 86.38 120 VAL A CA 1
ATOM 942 C C . VAL A 1 120 ? 17.171 -0.488 -27.556 1.00 86.38 120 VAL A C 1
ATOM 944 O O . VAL A 1 120 ? 18.129 -0.026 -26.941 1.00 86.38 120 VAL A O 1
ATOM 947 N N . ASN A 1 121 ? 16.613 0.129 -28.597 1.00 79.12 121 ASN A N 1
ATOM 948 C CA . ASN A 1 121 ? 17.118 1.399 -29.131 1.00 79.12 121 ASN A CA 1
ATOM 949 C C . ASN A 1 121 ? 16.773 2.595 -28.232 1.00 79.12 121 ASN A C 1
ATOM 951 O O . ASN A 1 121 ? 17.541 3.548 -28.155 1.00 79.12 121 ASN A O 1
ATOM 955 N N . GLU A 1 122 ? 15.652 2.522 -27.513 1.00 80.31 122 GLU A N 1
ATOM 956 C CA . GLU A 1 122 ? 15.174 3.583 -26.631 1.00 80.31 122 GLU A CA 1
ATOM 957 C C . GLU A 1 122 ? 14.931 3.021 -25.234 1.00 80.31 122 GLU A C 1
ATOM 959 O O . GLU A 1 122 ? 14.103 2.130 -25.038 1.00 80.31 122 GLU A O 1
ATOM 964 N N . ARG A 1 123 ? 15.633 3.564 -24.234 1.00 69.06 123 ARG A N 1
ATOM 965 C CA . ARG A 1 123 ? 15.463 3.152 -22.829 1.00 69.06 123 ARG A CA 1
ATOM 966 C C . ARG A 1 123 ? 14.043 3.397 -22.316 1.00 69.06 123 ARG A C 1
ATOM 968 O O . ARG A 1 123 ? 13.609 2.727 -21.383 1.00 69.06 123 ARG A O 1
ATOM 975 N N . GLU A 1 124 ? 13.325 4.337 -22.924 1.00 73.94 124 GLU A N 1
ATOM 976 C CA . GLU A 1 124 ? 11.963 4.700 -22.534 1.00 73.94 124 GLU A CA 1
ATOM 977 C C . GLU A 1 124 ? 10.889 3.772 -23.112 1.00 73.94 124 GLU A C 1
ATOM 979 O O . GLU A 1 124 ? 9.755 3.814 -22.650 1.00 73.94 124 GLU A O 1
ATOM 984 N N . MET A 1 125 ? 11.239 2.859 -24.026 1.00 76.56 125 MET A N 1
ATOM 985 C CA . MET A 1 125 ? 10.288 1.942 -24.673 1.00 76.56 125 MET A CA 1
ATOM 986 C C . MET A 1 125 ? 9.491 1.073 -23.681 1.00 76.56 125 MET A C 1
ATOM 988 O O . MET A 1 125 ? 8.373 0.659 -23.972 1.00 76.56 125 MET A O 1
ATOM 992 N N . PHE A 1 126 ? 10.053 0.799 -22.498 1.00 79.81 126 PHE A N 1
ATOM 993 C CA . PHE A 1 126 ? 9.405 0.019 -21.430 1.00 79.81 126 PHE A CA 1
ATOM 994 C C . PHE A 1 126 ? 8.995 0.867 -20.223 1.00 79.81 126 PHE A C 1
ATOM 996 O O . PHE A 1 126 ? 8.645 0.327 -19.169 1.00 79.81 126 PHE A O 1
ATOM 1003 N N . LYS A 1 127 ? 9.085 2.193 -20.337 1.00 81.25 127 LYS A N 1
ATOM 1004 C CA . LYS A 1 127 ? 8.714 3.105 -19.263 1.00 81.25 127 LYS A CA 1
ATOM 1005 C C . LYS A 1 127 ? 7.203 3.057 -19.087 1.00 81.25 127 LYS A C 1
ATOM 1007 O O . LYS A 1 127 ? 6.439 3.129 -20.042 1.00 81.25 127 LYS A O 1
ATOM 1012 N N . VAL A 1 128 ? 6.770 2.922 -17.840 1.00 86.06 128 VAL A N 1
ATOM 1013 C CA . VAL A 1 128 ? 5.354 3.044 -17.509 1.00 86.06 128 VAL A CA 1
ATOM 1014 C C . VAL A 1 128 ? 5.045 4.525 -17.394 1.00 86.06 128 VAL A C 1
ATOM 1016 O O . VAL A 1 128 ? 5.673 5.215 -16.595 1.00 86.06 128 VAL A O 1
ATOM 1019 N N . GLU A 1 129 ? 4.073 5.006 -18.157 1.00 88.19 129 GLU A N 1
ATOM 1020 C CA . GLU A 1 129 ? 3.584 6.375 -18.040 1.00 88.19 129 GLU A CA 1
ATOM 1021 C C . GLU A 1 129 ? 2.322 6.423 -17.183 1.00 88.19 129 GLU A C 1
ATOM 1023 O O . GLU A 1 129 ? 1.442 5.562 -17.269 1.00 88.19 129 GLU A O 1
ATOM 1028 N N . GLY A 1 130 ? 2.239 7.430 -16.318 1.00 88.75 130 GLY A N 1
ATOM 1029 C CA . GLY A 1 130 ? 1.019 7.685 -15.567 1.00 88.75 130 GLY A CA 1
ATOM 1030 C C . GLY A 1 130 ? 1.230 8.470 -14.278 1.00 88.75 130 GLY A C 1
ATOM 1031 O O . GLY A 1 130 ? 2.345 8.551 -13.751 1.00 88.75 130 GLY A O 1
ATOM 1032 N N . PRO A 1 131 ? 0.147 9.046 -13.735 1.00 93.12 131 PRO A N 1
ATOM 1033 C CA . PRO A 1 131 ? 0.223 9.869 -12.546 1.00 93.12 131 PRO A CA 1
ATOM 1034 C C . PRO A 1 131 ? 0.434 9.028 -11.285 1.00 93.12 131 PRO A C 1
ATOM 1036 O O . PRO A 1 131 ? 0.031 7.862 -11.173 1.00 93.12 131 PRO A O 1
ATOM 1039 N N . ARG A 1 132 ? 1.010 9.688 -10.279 1.00 94.31 132 ARG A N 1
ATOM 1040 C CA . ARG A 1 132 ? 0.936 9.248 -8.885 1.00 94.31 132 ARG A CA 1
ATOM 1041 C C . ARG A 1 132 ? -0.537 9.030 -8.514 1.00 94.31 132 ARG A C 1
ATOM 1043 O O . ARG A 1 132 ? -1.358 9.902 -8.763 1.00 94.31 132 ARG A O 1
ATOM 1050 N N . SER A 1 133 ? -0.876 7.865 -7.964 1.00 94.62 133 SER A N 1
ATOM 1051 C CA . SER A 1 133 ? -2.279 7.472 -7.754 1.00 94.62 133 SER A CA 1
ATOM 1052 C C . SER A 1 133 ? -2.457 6.481 -6.606 1.00 94.62 133 SER A C 1
ATOM 1054 O O . SER A 1 133 ? -1.559 5.688 -6.306 1.00 94.62 133 SER A O 1
ATOM 1056 N N . PHE A 1 134 ? -3.630 6.537 -5.974 1.00 96.12 134 PHE A N 1
ATOM 1057 C CA . PHE A 1 134 ? -4.063 5.655 -4.892 1.00 96.12 134 PHE A CA 1
ATOM 1058 C C . PHE A 1 134 ? -5.518 5.236 -5.157 1.00 96.12 134 PHE A C 1
ATOM 1060 O O . PHE A 1 134 ? -6.446 5.801 -4.599 1.00 96.12 134 PHE A O 1
ATOM 1067 N N . ALA A 1 135 ? -5.714 4.301 -6.091 1.00 96.69 135 ALA A N 1
ATOM 1068 C CA . ALA A 1 135 ? -7.020 4.034 -6.698 1.00 96.69 135 ALA A CA 1
ATOM 1069 C C . ALA A 1 135 ? -7.569 2.649 -6.344 1.00 96.69 135 ALA A C 1
ATOM 1071 O O . ALA A 1 135 ? -6.886 1.637 -6.510 1.00 96.69 135 ALA A O 1
ATOM 1072 N N . VAL A 1 136 ? -8.824 2.583 -5.916 1.00 96.94 136 VAL A N 1
ATOM 1073 C CA . VAL A 1 136 ? -9.553 1.334 -5.687 1.00 96.94 136 VAL A CA 1
ATOM 1074 C C . VAL A 1 136 ? -9.849 0.655 -7.020 1.00 96.94 136 VAL A C 1
ATOM 1076 O O . VAL A 1 136 ? -10.355 1.269 -7.954 1.00 96.94 136 VAL A O 1
ATOM 1079 N N . THR A 1 137 ? -9.509 -0.629 -7.106 1.00 95.56 137 THR A N 1
ATOM 1080 C CA . THR A 1 137 ? -9.793 -1.483 -8.270 1.00 95.56 137 THR A CA 1
ATOM 1081 C C . THR A 1 137 ? -11.055 -2.311 -8.047 1.00 95.56 137 THR A C 1
ATOM 1083 O O . THR A 1 137 ? -11.799 -2.563 -8.989 1.00 95.56 137 THR A O 1
ATOM 1086 N N . GLY A 1 138 ? -11.328 -2.708 -6.803 1.00 95.75 138 GLY A N 1
ATOM 1087 C CA . GLY A 1 138 ? -12.552 -3.415 -6.454 1.00 95.75 138 GLY A CA 1
ATOM 1088 C C . GLY A 1 138 ? -12.573 -3.872 -5.002 1.00 95.75 138 GLY A C 1
ATOM 1089 O O . GLY A 1 138 ? -11.649 -3.607 -4.235 1.00 95.75 138 GLY A O 1
ATOM 1090 N N . PHE A 1 139 ? -13.630 -4.593 -4.647 1.00 96.69 139 PHE A N 1
ATOM 1091 C CA . PHE A 1 139 ? -13.798 -5.216 -3.340 1.00 96.69 139 PHE A CA 1
ATOM 1092 C C . PHE A 1 139 ? -13.817 -6.727 -3.504 1.00 96.69 139 PHE A C 1
ATOM 1094 O O . PHE A 1 139 ? -14.325 -7.248 -4.496 1.00 96.69 139 PHE A O 1
ATOM 1101 N N . THR A 1 140 ? -13.281 -7.436 -2.523 1.00 96.50 140 THR A N 1
ATOM 1102 C CA . THR A 1 140 ? -13.288 -8.895 -2.508 1.00 96.50 140 THR A CA 1
ATOM 1103 C C . THR A 1 140 ? -13.578 -9.401 -1.110 1.00 96.50 140 THR A C 1
ATOM 1105 O O . THR A 1 140 ? -13.302 -8.727 -0.125 1.00 96.50 140 THR A O 1
ATOM 1108 N N . HIS A 1 141 ? -14.149 -10.592 -1.008 1.00 96.94 141 HIS A N 1
ATOM 1109 C CA . HIS A 1 141 ? -14.373 -11.220 0.286 1.00 96.94 141 HIS A CA 1
ATOM 1110 C C . HIS A 1 141 ? -13.037 -11.680 0.878 1.00 96.94 141 HIS A C 1
ATOM 1112 O O . HIS A 1 141 ? -12.206 -12.253 0.168 1.00 96.94 141 HIS A O 1
ATOM 1118 N N . LYS A 1 142 ? -12.868 -11.506 2.192 1.00 94.44 142 LYS A N 1
ATOM 1119 C CA . LYS A 1 142 ? -11.719 -11.973 2.983 1.00 94.44 142 LYS A CA 1
ATOM 1120 C C . LYS A 1 142 ? -11.250 -13.389 2.623 1.00 94.44 142 LYS A C 1
ATOM 1122 O O . LYS A 1 142 ? -10.054 -13.619 2.501 1.00 94.44 142 LYS A O 1
ATOM 1127 N N . LYS A 1 143 ? -12.174 -14.323 2.364 1.00 94.19 143 LYS A N 1
ATOM 1128 C CA . LYS A 1 143 ? -11.859 -15.721 2.013 1.00 94.19 143 LYS A CA 1
ATOM 1129 C C . LYS A 1 143 ? -11.014 -15.900 0.743 1.00 94.19 143 LYS A C 1
ATOM 1131 O O . LYS A 1 143 ? -10.378 -16.936 0.588 1.00 94.19 143 LYS A O 1
ATOM 1136 N N . TYR A 1 144 ? -11.014 -14.923 -0.167 1.00 93.38 144 TYR A N 1
ATOM 1137 C CA . TYR A 1 144 ? -10.245 -14.979 -1.416 1.00 93.38 144 TYR A CA 1
ATOM 1138 C C . TYR A 1 144 ? -8.829 -14.415 -1.283 1.00 93.38 144 TYR A C 1
ATOM 1140 O O . TYR A 1 144 ? -8.046 -14.526 -2.224 1.00 93.38 144 TYR A O 1
ATOM 1148 N N . ILE A 1 145 ? -8.491 -13.811 -0.140 1.00 90.62 145 ILE A N 1
ATOM 1149 C CA . ILE A 1 145 ? -7.146 -13.313 0.149 1.00 90.62 145 ILE A CA 1
ATOM 1150 C C . ILE A 1 145 ? -6.617 -14.081 1.359 1.00 90.62 145 ILE A C 1
ATOM 1152 O O . ILE A 1 145 ? 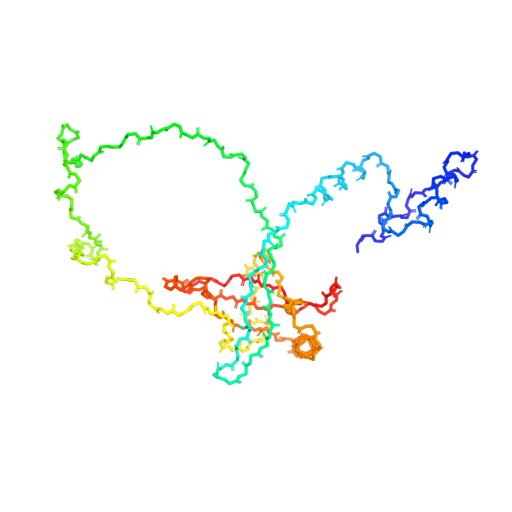-6.884 -13.702 2.501 1.00 90.62 145 ILE A O 1
ATOM 1156 N N . PRO A 1 146 ? -5.869 -15.170 1.126 1.00 87.81 146 PRO A N 1
ATOM 1157 C CA . PRO A 1 146 ? -5.239 -15.911 2.201 1.00 87.81 146 PRO A CA 1
ATOM 1158 C C . PRO A 1 146 ? -4.297 -15.028 3.020 1.00 87.81 146 PRO A C 1
ATOM 1160 O O . PRO A 1 146 ? -3.577 -14.190 2.477 1.00 87.81 146 PRO A O 1
ATOM 1163 N N . GLU A 1 147 ? -4.239 -15.270 4.326 1.00 84.06 147 GLU A N 1
ATOM 1164 C CA . GLU A 1 147 ? -3.434 -14.477 5.264 1.00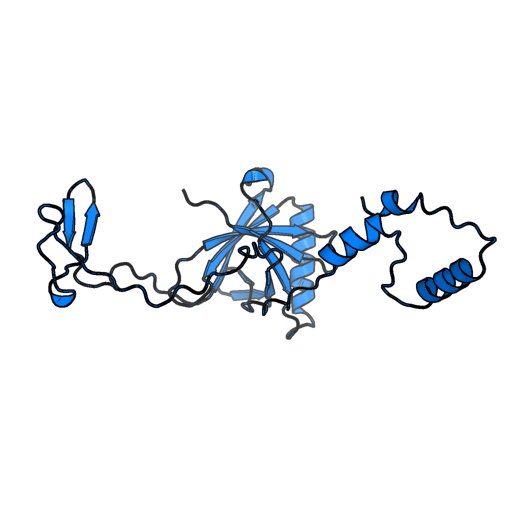 84.06 147 GLU A CA 1
ATOM 1165 C C . GLU A 1 147 ? -1.942 -14.441 4.894 1.00 84.06 147 GLU A C 1
ATOM 1167 O O . GLU A 1 147 ? -1.270 -13.430 5.078 1.00 84.06 147 GLU A O 1
ATOM 1172 N N . TYR A 1 148 ? -1.426 -15.500 4.264 1.00 84.50 148 TYR A N 1
ATOM 1173 C CA . TYR A 1 148 ? -0.036 -15.550 3.809 1.00 84.50 148 TYR A CA 1
ATOM 1174 C C . TYR A 1 148 ? 0.289 -14.583 2.654 1.00 84.50 148 TYR A C 1
ATOM 1176 O O . TYR A 1 148 ? 1.469 -14.320 2.417 1.00 84.50 148 TYR A O 1
ATOM 1184 N N . TYR A 1 149 ? -0.709 -14.035 1.948 1.00 81.44 149 TYR A N 1
ATOM 1185 C CA . TYR A 1 149 ? -0.513 -12.909 1.022 1.00 81.44 149 TYR A CA 1
ATOM 1186 C C . TYR A 1 149 ? -0.421 -11.565 1.747 1.00 81.44 149 TYR A C 1
ATOM 1188 O O . TYR A 1 149 ? 0.165 -10.624 1.225 1.00 81.44 149 TYR A O 1
ATOM 1196 N N . ILE A 1 150 ? -0.929 -11.480 2.974 1.00 77.31 150 ILE A N 1
ATOM 1197 C CA . ILE A 1 150 ? -0.950 -10.281 3.817 1.00 77.31 150 ILE A CA 1
ATOM 1198 C C . ILE A 1 150 ? 0.309 -10.265 4.710 1.00 77.31 150 ILE A C 1
ATOM 1200 O O . ILE A 1 150 ? 0.263 -9.922 5.889 1.00 77.31 150 ILE A O 1
ATOM 1204 N N . ARG A 1 151 ? 1.465 -10.683 4.173 1.00 63.22 151 ARG A N 1
ATOM 1205 C CA . ARG A 1 151 ? 2.722 -10.710 4.940 1.00 63.22 151 ARG A CA 1
ATOM 1206 C C . ARG A 1 151 ? 3.163 -9.292 5.298 1.00 63.22 151 ARG A C 1
ATOM 1208 O O . ARG A 1 151 ? 3.331 -8.474 4.403 1.00 63.22 151 ARG A O 1
ATOM 1215 N N . GLU A 1 152 ? 3.390 -9.069 6.598 1.00 61.34 152 GLU A N 1
ATOM 1216 C CA . GLU A 1 152 ? 3.854 -7.818 7.222 1.00 61.34 152 GLU A CA 1
ATOM 1217 C C . GLU A 1 152 ? 3.115 -6.581 6.681 1.00 61.34 152 GLU A C 1
ATOM 1219 O O . GLU A 1 152 ? 3.572 -5.936 5.737 1.00 61.34 152 GLU A O 1
ATOM 1224 N N . GLY A 1 153 ? 1.979 -6.232 7.304 1.00 61.38 153 GLY A N 1
ATOM 1225 C CA . GLY A 1 153 ? 1.268 -4.975 7.052 1.00 61.38 153 GLY A CA 1
ATOM 1226 C C . GLY A 1 153 ? 2.249 -3.810 6.944 1.00 61.38 153 GLY A C 1
ATOM 1227 O O . GLY A 1 153 ? 2.924 -3.447 7.907 1.00 61.38 153 GLY A O 1
ATOM 1228 N N . ALA A 1 154 ? 2.387 -3.264 5.738 1.00 74.75 154 ALA A N 1
ATOM 1229 C CA . ALA A 1 154 ? 3.489 -2.361 5.435 1.00 74.75 154 ALA A CA 1
ATOM 1230 C C . ALA A 1 154 ? 3.135 -0.916 5.799 1.00 74.75 154 ALA A C 1
ATOM 1232 O O . ALA A 1 154 ? 4.018 -0.112 6.122 1.00 74.75 154 ALA A O 1
ATOM 1233 N N . PHE A 1 155 ? 1.844 -0.581 5.760 1.00 89.06 155 PHE A N 1
ATOM 1234 C CA . PHE A 1 155 ? 1.359 0.770 5.995 1.00 89.06 155 PHE A CA 1
ATOM 1235 C C . PHE A 1 155 ? 0.005 0.775 6.706 1.00 89.06 155 PHE A C 1
ATOM 1237 O O . PHE A 1 155 ? -0.844 -0.061 6.416 1.00 89.06 155 PHE A O 1
ATOM 1244 N N . TYR A 1 156 ? -0.214 1.767 7.564 1.00 92.12 156 TYR A N 1
ATOM 1245 C CA . TYR A 1 156 ? -1.551 2.205 7.947 1.00 92.12 156 TYR A CA 1
ATOM 1246 C C . TYR A 1 156 ? -2.083 3.168 6.895 1.00 92.12 156 TYR A C 1
ATOM 1248 O O . TYR A 1 156 ? -1.324 3.998 6.386 1.00 92.12 156 TYR A O 1
ATOM 1256 N N . VAL A 1 157 ? -3.374 3.076 6.595 1.00 94.31 157 VAL A N 1
ATOM 1257 C CA . VAL A 1 157 ? -4.121 4.080 5.835 1.00 94.31 157 VAL A CA 1
ATOM 1258 C C . VAL A 1 157 ? -5.065 4.784 6.794 1.00 94.31 157 VAL A C 1
ATOM 1260 O O . VAL A 1 157 ? -5.909 4.143 7.420 1.00 94.31 157 VAL A O 1
ATOM 1263 N N . LEU A 1 158 ? -4.882 6.092 6.910 1.00 93.19 158 LEU A N 1
ATOM 1264 C CA . LEU A 1 158 ? -5.577 6.972 7.844 1.00 93.19 158 LEU A CA 1
ATOM 1265 C C . LEU A 1 158 ? -6.179 8.152 7.076 1.00 93.19 158 LEU A C 1
ATOM 1267 O O . LEU A 1 158 ? -5.698 8.446 5.974 1.00 93.19 158 LEU A O 1
ATOM 1271 N N . PRO A 1 159 ? -7.168 8.865 7.638 1.00 91.94 159 PRO A N 1
ATOM 1272 C CA . PRO A 1 159 ? -7.589 10.146 7.086 1.00 91.94 159 PRO A CA 1
ATOM 1273 C C . PRO A 1 159 ? -6.412 11.118 6.970 1.00 91.94 159 PRO A C 1
ATOM 1275 O O . PRO A 1 159 ? -5.435 11.040 7.724 1.00 91.94 159 PRO A O 1
ATOM 1278 N N . ASP A 1 160 ? -6.477 12.028 6.002 1.00 89.19 160 ASP A N 1
ATOM 1279 C CA . ASP A 1 160 ? -5.484 13.097 5.911 1.00 89.19 160 ASP A CA 1
ATOM 1280 C C . ASP A 1 160 ? -5.700 14.111 7.044 1.00 89.19 160 ASP A C 1
ATOM 1282 O O . ASP A 1 160 ? -6.721 14.796 7.089 1.00 89.19 160 ASP A O 1
ATOM 1286 N N . ALA A 1 161 ? -4.720 14.218 7.945 1.00 80.69 161 ALA A N 1
ATOM 1287 C CA . ALA A 1 161 ? -4.773 15.107 9.104 1.00 80.69 161 ALA A CA 1
ATOM 1288 C C . ALA A 1 161 ? -4.931 16.593 8.727 1.00 80.69 161 ALA A C 1
ATOM 1290 O O . ALA A 1 161 ? -5.383 17.385 9.542 1.00 80.69 161 ALA A O 1
ATOM 1291 N N . ASP A 1 162 ? -4.593 16.984 7.496 1.00 82.12 162 ASP A N 1
ATOM 1292 C CA . ASP A 1 162 ? -4.758 18.370 7.048 1.00 82.12 162 ASP A CA 1
ATOM 1293 C C . ASP A 1 162 ? -6.209 18.685 6.612 1.00 82.12 162 ASP A C 1
ATOM 1295 O O . ASP A 1 162 ? -6.514 19.834 6.297 1.00 82.12 162 ASP A O 1
ATOM 1299 N N . LYS A 1 163 ? -7.100 17.681 6.538 1.00 75.25 163 LYS A N 1
ATOM 1300 C CA . LYS A 1 163 ? -8.473 17.785 5.997 1.00 75.25 163 LYS A CA 1
ATOM 1301 C C . LYS A 1 163 ? -9.506 17.088 6.900 1.00 75.25 163 LYS A C 1
ATOM 1303 O O . LYS A 1 163 ? -10.311 16.288 6.427 1.00 75.25 163 LYS A O 1
ATOM 1308 N N . LEU A 1 164 ? -9.430 17.361 8.203 1.00 62.69 164 LEU A N 1
ATOM 1309 C CA . LEU A 1 164 ? -9.959 16.505 9.274 1.00 62.69 164 LEU A CA 1
ATOM 1310 C C . LEU A 1 164 ? -11.485 16.452 9.472 1.00 62.69 164 LEU A C 1
ATOM 1312 O O . LEU A 1 164 ? -11.909 15.556 10.195 1.00 62.69 164 LEU A O 1
ATOM 1316 N N . ASP A 1 165 ? -12.293 17.300 8.836 1.00 66.38 165 ASP A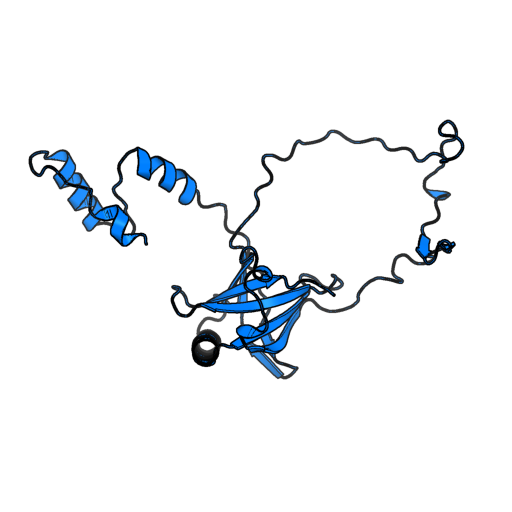 N 1
ATOM 1317 C CA . ASP A 1 165 ? -13.693 17.500 9.254 1.00 66.38 165 ASP A CA 1
ATOM 1318 C C . ASP A 1 165 ? -14.648 16.354 8.825 1.00 66.38 165 ASP A C 1
ATOM 1320 O O . ASP A 1 165 ? -14.821 15.391 9.567 1.00 66.38 165 ASP A O 1
ATOM 1324 N N . ASP A 1 166 ? -15.233 16.380 7.620 1.00 66.25 166 ASP A N 1
ATOM 1325 C CA . ASP A 1 166 ? -16.260 15.385 7.221 1.00 66.25 166 ASP A CA 1
ATOM 1326 C C . ASP A 1 166 ? -15.687 14.151 6.500 1.00 66.25 166 ASP A C 1
ATOM 1328 O O . ASP A 1 166 ? -16.227 13.044 6.539 1.00 66.25 166 ASP A O 1
ATOM 1332 N N . CYS A 1 167 ? -14.554 14.328 5.824 1.00 68.56 167 CYS A N 1
ATOM 1333 C CA . CYS A 1 167 ? -13.935 13.292 4.998 1.00 68.56 167 CYS A CA 1
ATOM 1334 C C . CYS A 1 167 ? -13.340 12.139 5.820 1.00 68.56 167 CYS A C 1
ATOM 1336 O O . CYS A 1 167 ? -13.236 11.014 5.328 1.00 68.56 167 CYS A O 1
ATOM 1338 N N . SER A 1 168 ? -12.956 12.419 7.067 1.00 80.19 168 SER A N 1
ATOM 1339 C CA . SER A 1 168 ? -12.432 11.422 8.003 1.00 80.19 168 SER A CA 1
ATOM 1340 C C . SER A 1 168 ? -13.504 10.411 8.395 1.00 80.19 168 SER A C 1
ATOM 1342 O O . SER A 1 168 ? -13.221 9.215 8.446 1.00 80.19 168 SER A O 1
ATOM 1344 N N . GLN A 1 169 ? -14.736 10.886 8.611 1.00 88.56 169 GLN A N 1
ATOM 1345 C CA . GLN A 1 169 ? -15.853 10.040 9.015 1.00 88.56 169 GLN A CA 1
ATOM 1346 C C . GLN A 1 169 ? -16.208 9.034 7.921 1.00 88.56 169 GLN A C 1
ATOM 1348 O O . GLN A 1 169 ? -16.328 7.851 8.208 1.00 88.56 169 GLN A O 1
ATOM 1353 N N . ILE A 1 170 ? -16.225 9.467 6.656 1.00 91.00 170 ILE A N 1
ATOM 1354 C CA . ILE A 1 170 ? -16.478 8.588 5.504 1.00 91.00 170 ILE A CA 1
ATOM 1355 C C . ILE A 1 170 ? -15.491 7.411 5.468 1.00 91.00 170 ILE A C 1
ATOM 1357 O O . ILE A 1 170 ? -15.876 6.284 5.157 1.00 91.00 170 ILE A O 1
ATOM 1361 N N . LEU A 1 171 ? -14.209 7.649 5.777 1.00 92.69 171 LEU A N 1
ATOM 1362 C CA . LEU A 1 171 ? -13.221 6.570 5.816 1.00 92.69 171 LEU A CA 1
ATOM 1363 C C . LEU A 1 171 ? -13.494 5.598 6.970 1.00 92.69 171 LEU A C 1
ATOM 1365 O O . LEU A 1 171 ? -13.342 4.393 6.784 1.00 92.69 171 LEU A O 1
ATOM 1369 N N . TYR A 1 172 ? -13.879 6.105 8.143 1.00 93.12 172 TYR A N 1
ATOM 1370 C CA . TYR A 1 172 ? -14.202 5.277 9.306 1.00 93.12 172 TYR A CA 1
ATOM 1371 C C . TYR A 1 172 ? -15.476 4.457 9.100 1.00 93.12 172 TYR A C 1
ATOM 1373 O O . TYR A 1 172 ? -15.453 3.255 9.352 1.00 93.12 172 TYR A O 1
ATOM 1381 N N . ASP A 1 173 ? -16.526 5.061 8.547 1.00 94.00 173 ASP A N 1
ATOM 1382 C CA . ASP A 1 173 ? -17.771 4.371 8.199 1.00 94.00 173 ASP A CA 1
ATOM 1383 C C . ASP A 1 173 ? -17.502 3.259 7.175 1.00 94.00 173 ASP A C 1
ATOM 1385 O O . ASP A 1 173 ? -17.990 2.139 7.307 1.00 94.00 173 ASP A O 1
ATOM 1389 N N . LEU A 1 174 ? -16.645 3.529 6.181 1.00 95.12 174 LEU A N 1
ATOM 1390 C CA . LEU A 1 174 ? -16.221 2.518 5.215 1.00 95.12 174 LEU A CA 1
ATOM 1391 C C . LEU A 1 174 ? -15.451 1.363 5.879 1.00 95.12 174 LEU A C 1
ATOM 1393 O O . LEU A 1 174 ? -15.592 0.218 5.452 1.00 95.12 174 LEU A O 1
ATOM 1397 N N . ILE A 1 175 ? -14.614 1.640 6.883 1.00 96.50 175 ILE A N 1
ATOM 1398 C CA . ILE A 1 175 ? -13.882 0.600 7.625 1.00 96.50 175 ILE A CA 1
ATOM 1399 C C . ILE A 1 175 ? -14.860 -0.311 8.365 1.00 96.50 175 ILE A C 1
ATOM 1401 O O . ILE A 1 175 ? -14.708 -1.531 8.286 1.00 96.50 175 ILE A O 1
ATOM 1405 N N . ASP A 1 176 ? -15.844 0.270 9.047 1.00 96.56 176 ASP A N 1
ATOM 1406 C CA . ASP A 1 176 ? -16.837 -0.477 9.818 1.00 96.56 176 ASP A CA 1
ATOM 1407 C C . ASP A 1 176 ? -17.704 -1.351 8.901 1.00 96.56 176 ASP A C 1
ATOM 1409 O O . ASP A 1 176 ? -17.790 -2.563 9.108 1.00 96.56 176 ASP A O 1
ATOM 1413 N N . GLU A 1 177 ? -18.231 -0.778 7.816 1.00 97.19 177 GLU A N 1
ATOM 1414 C CA . GLU A 1 177 ? -19.068 -1.498 6.849 1.00 97.19 177 GLU A CA 1
ATOM 1415 C C . GLU A 1 177 ? -18.313 -2.669 6.194 1.00 97.19 177 GLU A C 1
ATOM 1417 O O . GLU A 1 177 ? -18.835 -3.773 6.032 1.00 97.19 177 GLU A O 1
ATOM 1422 N N . LEU A 1 178 ? -17.047 -2.463 5.817 1.00 97.38 178 LEU A N 1
ATOM 1423 C CA . LEU A 1 178 ? -16.240 -3.522 5.208 1.00 97.38 178 LEU A CA 1
ATOM 1424 C C . LEU A 1 178 ? -15.848 -4.612 6.207 1.00 97.38 178 LEU A C 1
ATOM 1426 O O . LEU A 1 178 ? -15.717 -5.773 5.806 1.00 97.38 178 LEU A O 1
ATOM 1430 N N . ALA A 1 179 ? -15.654 -4.258 7.479 1.00 96.81 179 ALA A N 1
ATOM 1431 C CA . ALA A 1 179 ? -15.406 -5.231 8.534 1.00 96.81 179 ALA A CA 1
ATOM 1432 C C . ALA A 1 179 ? -16.640 -6.112 8.769 1.00 96.81 179 ALA A C 1
ATOM 1434 O O . ALA A 1 179 ? -16.500 -7.335 8.797 1.00 96.81 179 ALA A O 1
ATOM 1435 N N . GLU A 1 180 ? -17.831 -5.512 8.851 1.00 97.38 180 GLU A N 1
ATOM 1436 C CA . GLU A 1 180 ? -19.101 -6.229 9.020 1.00 97.38 180 GLU A CA 1
ATOM 1437 C C . GLU A 1 180 ? -19.400 -7.155 7.834 1.00 97.38 180 GLU A C 1
ATOM 1439 O O . GLU A 1 180 ? -19.784 -8.310 8.015 1.00 97.38 180 GLU A O 1
ATOM 1444 N N . GLN A 1 181 ? -19.140 -6.696 6.606 1.00 97.38 181 GLN A N 1
ATOM 1445 C CA . GLN A 1 181 ? -19.347 -7.497 5.396 1.00 97.38 181 GLN A CA 1
ATOM 1446 C C . GLN A 1 181 ? -18.215 -8.497 5.086 1.00 97.38 181 GLN A C 1
ATOM 1448 O O . GLN A 1 181 ? -18.246 -9.141 4.033 1.00 97.38 181 GLN A O 1
ATOM 1453 N N . GLU A 1 182 ? -17.190 -8.607 5.937 1.00 96.31 182 GLU A N 1
ATOM 1454 C CA . GLU A 1 182 ? -15.986 -9.425 5.717 1.00 96.31 182 GLU A CA 1
ATOM 1455 C C . GLU A 1 182 ? -15.306 -9.184 4.352 1.00 96.31 182 GLU A C 1
ATOM 1457 O O . GLU A 1 182 ? -14.833 -10.114 3.674 1.00 96.31 182 GLU A O 1
ATOM 1462 N N . LYS A 1 183 ? -15.250 -7.919 3.925 1.00 97.62 183 LYS A N 1
ATOM 1463 C CA . LYS A 1 183 ? -14.693 -7.496 2.636 1.00 97.62 183 LYS A CA 1
ATOM 1464 C C . LYS A 1 183 ? -13.389 -6.732 2.800 1.00 97.62 183 LYS A C 1
ATOM 1466 O O . LYS A 1 183 ? -13.201 -5.933 3.707 1.00 97.62 183 LYS A O 1
ATOM 1471 N N . TYR A 1 184 ? -12.497 -6.950 1.846 1.00 96.50 184 TYR A N 1
ATOM 1472 C CA . TYR A 1 184 ? -11.254 -6.217 1.673 1.00 96.50 184 TYR A CA 1
ATOM 1473 C C . TYR A 1 184 ? -11.303 -5.381 0.401 1.00 96.50 184 TYR A C 1
ATOM 1475 O O . TYR A 1 184 ? -11.995 -5.722 -0.564 1.00 96.50 184 TYR A O 1
ATOM 1483 N N . VAL A 1 185 ? -10.528 -4.300 0.382 1.00 96.75 185 VAL A N 1
ATOM 1484 C CA . VAL A 1 185 ? -10.387 -3.448 -0.803 1.00 96.75 185 VAL A CA 1
ATOM 1485 C C . VAL A 1 185 ? -9.138 -3.862 -1.563 1.00 96.75 185 VAL A C 1
ATOM 1487 O O . VAL A 1 185 ? -8.049 -3.877 -0.997 1.00 96.75 185 VAL A O 1
ATOM 1490 N N . VAL A 1 186 ? -9.273 -4.163 -2.850 1.00 95.81 186 VAL A N 1
ATOM 1491 C CA . VAL A 1 186 ? -8.141 -4.347 -3.761 1.00 95.81 186 VAL A CA 1
ATOM 1492 C C . VAL A 1 186 ? -7.880 -3.028 -4.463 1.00 95.81 186 VAL A C 1
ATOM 1494 O O . VAL A 1 186 ? -8.788 -2.408 -5.024 1.00 95.81 186 VAL A O 1
ATOM 1497 N N . MET A 1 187 ? -6.633 -2.581 -4.428 1.00 95.31 187 MET A N 1
ATOM 1498 C CA . MET A 1 187 ? -6.289 -1.230 -4.831 1.00 95.31 187 MET A CA 1
ATOM 1499 C C . MET A 1 187 ? -4.955 -1.183 -5.578 1.00 95.31 187 MET A C 1
ATOM 1501 O O . MET A 1 187 ? -4.076 -2.024 -5.391 1.00 95.31 187 MET A O 1
ATOM 1505 N N . ARG A 1 188 ? -4.814 -0.188 -6.452 1.00 95.12 188 ARG A N 1
ATOM 1506 C CA . ARG A 1 188 ? -3.623 0.100 -7.248 1.00 95.12 188 ARG A CA 1
ATOM 1507 C C . ARG A 1 188 ? -2.957 1.363 -6.717 1.00 95.12 188 ARG A C 1
ATOM 1509 O O . ARG A 1 188 ? -3.538 2.449 -6.740 1.00 95.12 188 ARG A O 1
ATOM 1516 N N . ARG A 1 189 ? -1.693 1.242 -6.321 1.00 94.25 189 ARG A N 1
ATOM 1517 C CA . ARG A 1 189 ? -0.856 2.357 -5.876 1.00 94.25 189 ARG A CA 1
ATOM 1518 C C . ARG A 1 189 ? 0.276 2.613 -6.863 1.00 94.25 189 ARG A C 1
ATOM 1520 O O . ARG A 1 189 ? 1.041 1.712 -7.201 1.00 94.25 189 ARG A O 1
ATOM 1527 N N . VAL A 1 190 ? 0.436 3.872 -7.255 1.00 95.00 190 VAL A N 1
ATOM 1528 C CA . VAL A 1 190 ? 1.599 4.389 -7.984 1.00 95.00 190 VAL A CA 1
ATOM 1529 C C . VAL A 1 190 ? 2.265 5.425 -7.093 1.00 95.00 190 VAL A C 1
ATOM 1531 O O . VAL A 1 190 ? 1.718 6.506 -6.888 1.00 95.00 190 VAL A O 1
ATOM 1534 N N . TYR A 1 191 ? 3.423 5.079 -6.523 1.00 92.31 191 TYR A N 1
ATOM 1535 C CA . TYR A 1 191 ? 4.076 5.899 -5.494 1.00 92.31 191 TYR A CA 1
ATOM 1536 C C . TYR A 1 191 ? 4.473 7.296 -5.998 1.00 92.31 191 TYR A C 1
ATOM 1538 O O . TYR A 1 191 ? 4.172 8.284 -5.333 1.00 92.31 191 TYR A O 1
ATOM 1546 N N . ASN A 1 192 ? 5.091 7.368 -7.179 1.00 92.81 192 ASN A N 1
ATOM 1547 C CA . ASN A 1 192 ? 5.443 8.595 -7.897 1.00 92.81 192 ASN A CA 1
ATOM 1548 C C . ASN A 1 192 ? 5.031 8.457 -9.363 1.00 92.81 192 ASN A C 1
ATOM 1550 O O . ASN A 1 192 ? 4.895 7.335 -9.849 1.00 92.81 192 ASN A O 1
ATOM 1554 N N . ALA A 1 193 ? 4.858 9.581 -10.063 1.00 92.06 193 ALA A N 1
ATOM 1555 C CA . ALA A 1 193 ? 4.566 9.561 -11.493 1.00 92.06 193 ALA A CA 1
ATOM 1556 C C . ALA A 1 193 ? 5.601 8.715 -12.251 1.00 92.06 193 ALA A C 1
ATOM 1558 O O . ALA A 1 193 ? 6.790 8.751 -11.935 1.00 92.06 193 ALA A O 1
ATOM 1559 N N . ASN A 1 194 ? 5.125 7.948 -13.229 1.00 90.56 194 ASN A N 1
ATOM 1560 C CA . ASN A 1 194 ? 5.913 7.035 -14.061 1.00 90.56 194 ASN A CA 1
ATOM 1561 C C . ASN A 1 194 ? 6.580 5.856 -13.322 1.00 90.56 194 ASN A C 1
ATOM 1563 O O . ASN A 1 194 ? 7.387 5.126 -13.900 1.00 90.56 194 ASN A O 1
ATOM 1567 N N . ASN A 1 195 ? 6.241 5.624 -12.048 1.00 90.12 195 ASN A N 1
ATOM 1568 C CA . ASN A 1 195 ? 6.644 4.396 -11.368 1.00 90.12 195 ASN A CA 1
ATOM 1569 C C . ASN A 1 195 ? 5.749 3.225 -11.777 1.00 90.12 195 ASN A C 1
ATOM 1571 O O . ASN A 1 195 ? 4.547 3.378 -12.010 1.00 90.12 195 ASN A O 1
ATOM 1575 N N . LYS A 1 196 ? 6.324 2.016 -11.738 1.00 90.00 196 LYS A N 1
ATOM 1576 C CA . LYS A 1 196 ? 5.555 0.779 -11.879 1.00 90.00 196 LYS A CA 1
ATOM 1577 C C . LYS A 1 196 ? 4.444 0.743 -10.813 1.00 90.00 196 LYS A C 1
ATOM 1579 O O . LYS A 1 196 ? 4.750 0.914 -9.626 1.00 90.00 196 LYS A O 1
ATOM 1584 N N . PRO A 1 197 ? 3.177 0.519 -11.201 1.00 92.62 197 PRO A N 1
ATOM 1585 C CA . PRO A 1 197 ? 2.108 0.326 -10.237 1.00 92.62 197 PRO A CA 1
ATOM 1586 C C . PRO A 1 197 ? 2.373 -0.903 -9.373 1.00 92.62 197 PRO A C 1
ATOM 1588 O O . PRO A 1 197 ? 3.078 -1.831 -9.771 1.00 92.62 197 PRO A O 1
ATOM 1591 N N . LYS A 1 198 ? 1.799 -0.889 -8.176 1.00 92.44 198 LYS A N 1
ATOM 1592 C CA . LYS A 1 198 ? 1.764 -1.996 -7.225 1.00 92.44 198 LYS A CA 1
ATOM 1593 C C . LYS A 1 198 ? 0.330 -2.218 -6.771 1.00 92.44 198 LYS A C 1
ATOM 1595 O O . LYS A 1 198 ? -0.387 -1.241 -6.547 1.00 92.44 198 LYS A O 1
ATOM 1600 N N . PHE A 1 199 ? -0.081 -3.476 -6.662 1.00 93.00 199 PHE A N 1
ATOM 1601 C CA . PHE A 1 199 ? -1.389 -3.824 -6.123 1.00 93.00 199 PHE A CA 1
ATOM 1602 C C . PHE A 1 199 ? -1.279 -4.114 -4.637 1.00 93.00 199 PHE A C 1
ATOM 1604 O O . PHE A 1 199 ? -0.313 -4.718 -4.172 1.00 93.00 199 PHE A O 1
ATOM 1611 N N . PHE A 1 200 ? -2.271 -3.648 -3.898 1.00 94.06 200 PHE A N 1
ATOM 1612 C CA . PHE A 1 200 ? -2.357 -3.814 -2.463 1.00 94.06 200 PHE A CA 1
ATOM 1613 C C . PHE A 1 200 ? -3.762 -4.248 -2.076 1.00 94.06 200 PHE A C 1
ATOM 1615 O O . PHE A 1 200 ? -4.733 -3.997 -2.794 1.00 94.06 200 PHE A O 1
ATOM 1622 N N . VAL A 1 201 ? -3.849 -4.859 -0.904 1.00 95.12 201 VAL A N 1
ATOM 1623 C CA . VAL A 1 201 ? -5.098 -5.079 -0.191 1.00 95.12 201 VAL A CA 1
ATOM 1624 C C . VAL A 1 201 ? -5.176 -4.123 0.996 1.00 95.12 201 VAL A C 1
ATOM 1626 O O . VAL A 1 201 ? -4.182 -3.939 1.701 1.00 95.12 201 VAL A O 1
ATOM 1629 N N . LEU A 1 202 ? -6.342 -3.514 1.207 1.00 95.75 202 LEU A N 1
ATOM 1630 C CA . LEU A 1 202 ? -6.686 -2.786 2.425 1.00 95.75 202 LEU A CA 1
ATOM 1631 C C . LEU A 1 202 ? -7.547 -3.689 3.306 1.00 95.75 202 LEU A C 1
ATOM 1633 O O . LEU A 1 202 ? -8.651 -4.081 2.919 1.00 95.75 202 LEU A O 1
ATOM 1637 N N . VAL A 1 203 ? -7.018 -4.013 4.480 1.00 94.69 203 VAL A N 1
ATOM 1638 C CA . VAL A 1 203 ? -7.670 -4.835 5.499 1.00 94.69 203 VAL A CA 1
ATOM 1639 C C . VAL A 1 203 ? -8.251 -3.897 6.560 1.00 94.69 203 VAL A C 1
ATOM 1641 O O . VAL A 1 203 ? -7.464 -3.186 7.192 1.00 94.69 203 VAL A O 1
ATOM 1644 N N . PRO A 1 204 ? -9.581 -3.848 6.757 1.00 96.19 204 PRO A N 1
ATOM 1645 C CA . PRO A 1 204 ? -10.190 -2.991 7.770 1.00 96.19 204 PRO A CA 1
ATOM 1646 C C . PRO A 1 204 ? -9.760 -3.433 9.173 1.00 96.19 204 PRO A C 1
ATOM 1648 O O . PRO A 1 204 ? -9.685 -4.629 9.456 1.00 96.19 204 PRO A O 1
ATOM 1651 N N . GLN A 1 205 ? -9.450 -2.464 10.033 1.00 94.31 205 GLN A N 1
ATOM 1652 C CA . GLN A 1 205 ? -9.093 -2.666 11.438 1.00 94.31 205 GLN A CA 1
ATOM 1653 C C . GLN A 1 205 ? -9.962 -1.754 12.322 1.00 94.31 205 GLN A C 1
ATOM 1655 O O . GLN A 1 205 ? -9.507 -0.674 12.719 1.00 94.31 205 GLN A O 1
ATOM 1660 N N . PRO A 1 206 ? -11.216 -2.151 12.609 1.00 93.94 206 PRO A N 1
ATOM 1661 C CA . PRO A 1 206 ? -12.137 -1.352 13.422 1.00 93.94 206 PRO A CA 1
ATOM 1662 C C . PRO A 1 206 ? -11.726 -1.284 14.904 1.00 93.94 206 PRO A C 1
ATOM 1664 O O . PRO A 1 206 ? -12.103 -0.343 15.597 1.00 93.94 206 PRO A O 1
ATOM 1667 N N . ASP A 1 207 ? -10.920 -2.243 15.375 1.00 92.56 207 ASP A N 1
ATOM 1668 C CA . ASP A 1 207 ? -10.488 -2.345 16.777 1.00 92.56 207 ASP A CA 1
ATOM 1669 C C . ASP A 1 207 ? -9.273 -1.461 17.118 1.00 92.56 207 ASP A C 1
ATOM 1671 O O . ASP A 1 207 ? -8.918 -1.303 18.289 1.00 92.56 207 ASP A O 1
ATOM 1675 N N . LEU A 1 208 ? -8.597 -0.898 16.109 1.00 87.12 208 LEU A N 1
ATOM 1676 C CA . LEU A 1 208 ? -7.450 -0.012 16.319 1.00 87.12 208 LEU A CA 1
ATOM 1677 C C . LEU A 1 208 ? -7.902 1.416 16.651 1.00 87.12 208 LEU A C 1
ATOM 1679 O O . LEU A 1 208 ? -8.944 1.880 16.196 1.00 87.12 208 LEU A O 1
ATOM 1683 N N . GLN A 1 209 ? -7.082 2.133 17.425 1.00 85.12 209 GLN A N 1
ATOM 1684 C CA . GLN A 1 209 ? -7.289 3.548 17.737 1.00 85.12 209 GLN A CA 1
ATOM 1685 C C . GLN A 1 209 ? -6.098 4.390 17.247 1.00 85.12 209 GLN A C 1
ATOM 1687 O O . GLN A 1 209 ? -4.999 4.252 17.792 1.00 85.12 209 GLN A O 1
ATOM 1692 N N . PRO A 1 210 ? -6.290 5.273 16.246 1.00 86.75 210 PRO A N 1
ATOM 1693 C CA . PRO A 1 210 ? -7.515 5.460 15.451 1.00 86.75 210 PRO A CA 1
ATOM 1694 C C . PRO A 1 210 ? -7.833 4.256 14.541 1.00 86.75 210 PRO A C 1
ATOM 1696 O O . PRO A 1 210 ? -6.930 3.499 14.171 1.00 86.75 210 PRO A O 1
ATOM 1699 N N . LYS A 1 211 ? -9.111 4.112 14.149 1.00 91.94 211 LYS A N 1
ATOM 1700 C CA . LYS A 1 211 ? -9.545 3.109 13.161 1.00 91.94 211 LYS A CA 1
ATOM 1701 C C . LYS A 1 211 ? -8.772 3.316 11.864 1.00 91.94 211 LYS A C 1
ATOM 1703 O O . LYS A 1 211 ? -8.538 4.449 11.446 1.00 91.94 211 LYS A O 1
ATOM 1708 N N . CYS A 1 212 ? -8.355 2.239 11.213 1.00 93.44 212 CYS A N 1
ATOM 1709 C CA . CYS A 1 212 ? -7.564 2.359 9.991 1.00 93.44 212 CYS A CA 1
ATOM 1710 C C . CYS A 1 212 ? -7.715 1.145 9.080 1.00 93.44 212 CYS A C 1
ATOM 1712 O O . CYS A 1 212 ? -8.262 0.113 9.467 1.00 93.44 212 CYS A O 1
ATOM 1714 N N . PHE A 1 213 ? -7.176 1.258 7.866 1.00 94.88 213 PHE A N 1
ATOM 1715 C CA . PHE A 1 213 ? -6.830 0.071 7.092 1.00 94.88 213 PHE A CA 1
ATOM 1716 C C . PHE A 1 213 ? -5.364 -0.288 7.303 1.00 94.88 213 PHE A C 1
ATOM 1718 O O . PHE A 1 213 ? -4.489 0.581 7.272 1.00 94.88 213 PHE A O 1
ATOM 1725 N N . VAL A 1 214 ? -5.078 -1.581 7.406 1.00 92.81 214 VAL A N 1
ATOM 1726 C CA . VAL A 1 214 ? -3.730 -2.112 7.193 1.00 92.81 214 VAL A CA 1
ATOM 1727 C C . VAL A 1 214 ? -3.574 -2.434 5.713 1.00 92.81 214 VAL A C 1
ATOM 1729 O O . VAL A 1 214 ? -4.376 -3.165 5.136 1.00 92.81 214 VAL A O 1
ATOM 1732 N N . MET A 1 215 ? -2.545 -1.867 5.088 1.00 93.25 215 MET A N 1
ATOM 1733 C CA . MET A 1 215 ? -2.247 -2.045 3.672 1.00 93.25 215 MET A CA 1
ATOM 1734 C C . MET A 1 215 ? -1.068 -3.000 3.466 1.00 93.25 215 MET A C 1
ATOM 1736 O O . MET A 1 215 ? 0.046 -2.730 3.932 1.00 93.25 215 MET A O 1
ATOM 1740 N N . SER A 1 216 ? -1.298 -4.052 2.679 1.00 91.62 216 SER A N 1
ATOM 1741 C CA . SER A 1 216 ? -0.308 -5.090 2.353 1.00 91.62 216 SER A CA 1
ATOM 1742 C C . SER A 1 216 ? -0.186 -5.295 0.845 1.00 91.62 216 SER A C 1
ATOM 1744 O O . SER A 1 216 ? -1.178 -5.208 0.124 1.00 91.62 216 SER A O 1
ATOM 1746 N N . GLU A 1 217 ? 1.039 -5.506 0.354 1.00 91.00 217 GLU A N 1
ATOM 1747 C CA . GLU A 1 217 ? 1.315 -5.704 -1.079 1.00 91.00 217 GLU A CA 1
ATOM 1748 C C . GLU A 1 217 ? 0.825 -7.086 -1.525 1.00 91.00 217 GLU A C 1
ATOM 1750 O O . GLU A 1 217 ? 1.111 -8.083 -0.868 1.00 91.00 217 GLU A O 1
ATOM 1755 N N . LEU A 1 218 ? 0.099 -7.142 -2.642 1.00 89.88 218 LEU A N 1
ATOM 1756 C CA . LEU A 1 218 ? -0.354 -8.395 -3.239 1.00 89.88 218 LEU A CA 1
ATOM 1757 C C . LEU A 1 218 ? 0.688 -8.924 -4.237 1.00 89.88 218 LEU A C 1
ATOM 1759 O O . LEU A 1 218 ? 1.302 -8.128 -4.957 1.00 89.88 218 LEU A O 1
ATOM 1763 N N . PRO A 1 219 ? 0.885 -10.252 -4.319 1.00 86.69 219 PRO A N 1
ATOM 1764 C CA . PRO A 1 219 ? 1.767 -10.840 -5.316 1.00 86.69 219 PRO A CA 1
ATOM 1765 C C . PRO A 1 219 ? 1.209 -10.650 -6.732 1.00 86.69 219 PRO A C 1
ATOM 1767 O O . PRO A 1 219 ? -0.002 -10.622 -6.952 1.00 86.69 219 PRO A O 1
ATOM 1770 N N . TYR A 1 220 ? 2.120 -10.542 -7.695 1.00 81.44 220 TYR A N 1
ATOM 1771 C CA . TYR A 1 220 ? 1.795 -10.585 -9.117 1.00 81.44 220 TYR A CA 1
ATOM 1772 C C . TYR A 1 220 ? 1.711 -12.034 -9.603 1.00 81.44 220 TYR A C 1
ATOM 1774 O O . TYR A 1 220 ? 2.438 -12.885 -9.089 1.00 81.44 220 TYR A O 1
ATOM 1782 N N . ALA A 1 221 ? 0.828 -12.279 -10.574 1.00 69.44 221 ALA A N 1
ATOM 1783 C CA . ALA A 1 221 ? 0.760 -13.536 -11.317 1.00 69.44 221 ALA A CA 1
ATOM 1784 C C . ALA A 1 221 ? 1.969 -13.717 -12.246 1.00 69.44 221 ALA A C 1
ATOM 1786 O O . ALA A 1 221 ? 2.517 -12.683 -12.706 1.00 69.44 221 ALA A O 1
#